Protein AF-A0A3B0N4V9-F1 (afdb_monomer_lite)

Organism: Theileria annulata (NCBI:txid5874)

pLDDT: mean 75.51, std 26.75, range [28.61, 98.69]

Radius of gyration: 66.3 Å; chains: 1; bounding box: 142×66×183 Å

Secondary structure (DSSP, 8-state):
-HHHHHHHHHHHHHHHHHHHHHHHHHHHHHHHHHHHHHHHHHHHHHHHHHHHHHHHHHHHHHHHHHHHHHHHHHHHHHHHHHHHHHHHHHHHHHHHHHHHHHHHHHHHHHHHHHHHHHHHHHHHHHHHHHHHHHHHHHHHHHHHHHHHHHHHHTTSS-------------PPP-------------------------------------------------HHHHHHHHHHHHHHHHHTT-

Sequence (242 aa):
MLYNNYKLLLKKYNELNEEKMSYVEGLKEYRSRLDNSNHLLRLQRNIILSNQQYNTSSFKQLETDLRNKELQLRNLESDLKSKEQQLQSLESELQARELDLNSKHLELENRQSDLETRESNLEVRESELRTKELELNEKELQLNNLLANNAAVDFSNSSSTPVSSDDSDLFPSNSLESQQASPNSQANELSKTVHDTNTVGKVEVSGDNSSEVAPNLVRPMDKLDVVNNDIINSLYIKVSYF

Foldseek 3Di:
DVVVVVVVVVVVVVVVVVVVVVVVVVVVVVVVVVVVVVVVVVVVVVVVVVVVVVVVVVVVVVVVVVVVVVVVVVVVVVVVVVVVVVVVVVVVVVVVVVVVVVVVVVVVVVVVVVVVVVVVVVVVVVVVVVVVVVVVVVVVVVVVVVVVVVVVVVPPDDDDDDDDDDDDDDDDDPDDPDDDDDDDDDDDDDDDDDDDDDDPDDDDDDDDDDDDDDDPCPPPQDPVNVVVVVVVVVVVVVVVPD

Structure (mmCIF, N/CA/C/O backbone):
data_AF-A0A3B0N4V9-F1
#
_entry.id   AF-A0A3B0N4V9-F1
#
loop_
_atom_site.group_PDB
_atom_site.id
_atom_site.type_symbol
_atom_site.label_atom_id
_atom_site.label_alt_id
_atom_site.label_comp_id
_atom_site.label_asym_id
_atom_site.label_entity_id
_atom_site.label_seq_id
_atom_site.pdbx_PDB_ins_code
_atom_site.Cartn_x
_atom_site.Cartn_y
_atom_site.Cartn_z
_atom_site.occupancy
_atom_site.B_iso_or_equiv
_atom_site.auth_seq_id
_atom_site.auth_comp_id
_atom_site.auth_asym_id
_atom_site.auth_atom_id
_atom_site.pdbx_PDB_model_num
ATOM 1 N N . MET A 1 1 ? 69.878 16.772 -86.759 1.00 72.69 1 MET A N 1
ATOM 2 C CA . MET A 1 1 ? 69.094 17.679 -85.884 1.00 72.69 1 MET A CA 1
ATOM 3 C C . MET A 1 1 ? 67.668 17.182 -85.637 1.00 72.69 1 MET A C 1
ATOM 5 O O . MET A 1 1 ? 67.292 17.072 -84.480 1.00 72.69 1 MET A O 1
ATOM 9 N N . LEU A 1 2 ? 66.903 16.800 -86.670 1.00 77.62 2 LEU A N 1
ATOM 10 C CA . LEU A 1 2 ? 65.491 16.393 -86.534 1.00 77.62 2 LEU A CA 1
ATOM 11 C C . LEU A 1 2 ? 65.251 15.171 -85.611 1.00 77.62 2 LEU A C 1
ATOM 13 O O . LEU A 1 2 ? 64.372 15.209 -84.757 1.00 77.62 2 LEU A O 1
ATOM 17 N N . TYR A 1 3 ? 66.085 14.129 -85.714 1.00 83.94 3 TYR A N 1
ATOM 18 C CA . TYR A 1 3 ? 65.990 12.913 -84.886 1.00 83.94 3 TYR A CA 1
ATOM 19 C C . TYR A 1 3 ? 66.196 13.170 -83.381 1.00 83.94 3 TYR A C 1
ATOM 21 O O . TYR A 1 3 ? 65.466 12.639 -82.546 1.00 83.94 3 TYR A O 1
ATOM 29 N N . ASN A 1 4 ? 67.148 14.039 -83.023 1.00 87.62 4 ASN A N 1
ATOM 30 C CA . ASN A 1 4 ? 67.417 14.383 -81.623 1.00 87.62 4 ASN A CA 1
ATOM 31 C C . ASN A 1 4 ? 66.266 15.194 -81.007 1.00 87.62 4 ASN A C 1
ATOM 33 O O . ASN A 1 4 ? 65.907 14.955 -79.855 1.00 87.62 4 ASN A O 1
ATOM 37 N N . ASN A 1 5 ? 65.645 16.088 -81.786 1.00 89.81 5 ASN A N 1
ATOM 38 C CA . ASN A 1 5 ? 64.455 16.827 -81.353 1.00 89.81 5 ASN A CA 1
ATOM 39 C C . ASN A 1 5 ? 63.253 15.896 -81.132 1.00 89.81 5 ASN A C 1
ATOM 41 O O . ASN A 1 5 ? 62.565 16.026 -80.123 1.00 89.81 5 ASN A O 1
ATOM 45 N N . TYR A 1 6 ? 63.041 14.916 -82.018 1.00 92.69 6 TYR A N 1
ATOM 46 C CA . TYR A 1 6 ? 61.986 13.911 -81.850 1.00 92.69 6 TYR A CA 1
ATOM 47 C C . TYR A 1 6 ? 62.183 13.065 -80.582 1.00 92.69 6 TYR A C 1
ATOM 49 O O . TYR A 1 6 ? 61.252 12.896 -79.796 1.00 92.69 6 TYR A O 1
ATOM 57 N N . LYS A 1 7 ? 63.411 12.596 -80.324 1.00 93.38 7 LYS A N 1
ATOM 58 C CA . LYS A 1 7 ? 63.740 11.810 -79.122 1.00 93.38 7 LYS A CA 1
ATOM 59 C C . LYS A 1 7 ? 63.506 12.594 -77.824 1.00 93.38 7 LYS A C 1
ATOM 61 O O . LYS A 1 7 ? 63.004 12.029 -76.855 1.00 93.38 7 LYS A O 1
ATOM 66 N N . LEU A 1 8 ? 63.849 13.884 -77.802 1.00 93.12 8 LEU A N 1
ATOM 67 C CA . LEU A 1 8 ? 63.619 14.752 -76.644 1.00 93.12 8 LEU A CA 1
ATOM 68 C C . LEU A 1 8 ? 62.123 14.994 -76.397 1.00 93.12 8 LEU A C 1
ATOM 70 O O . LEU A 1 8 ? 61.679 14.955 -75.251 1.00 93.12 8 LEU A O 1
ATOM 74 N N . LEU A 1 9 ? 61.349 15.211 -77.465 1.00 93.62 9 LEU A N 1
ATOM 75 C CA . LEU A 1 9 ? 59.902 15.401 -77.375 1.00 93.62 9 LEU A CA 1
ATOM 76 C C . LEU A 1 9 ? 59.201 14.139 -76.856 1.00 93.62 9 LEU A C 1
ATOM 78 O O . LEU A 1 9 ? 58.360 14.235 -75.967 1.00 93.62 9 LEU A O 1
ATOM 82 N N . LEU A 1 10 ? 59.597 12.963 -77.354 1.00 93.88 10 LEU A N 1
ATOM 83 C CA . LEU A 1 10 ? 59.065 11.680 -76.894 1.00 93.88 10 LEU A CA 1
ATOM 84 C C . LEU A 1 10 ? 59.385 11.425 -75.414 1.00 93.88 10 LEU A C 1
ATOM 86 O O . LEU A 1 10 ? 58.520 10.975 -74.670 1.00 93.88 10 LEU A O 1
ATOM 90 N N . LYS A 1 11 ? 60.601 11.769 -74.969 1.00 95.31 11 LYS A N 1
ATOM 91 C CA . LYS A 1 11 ? 60.985 11.676 -73.555 1.00 95.31 11 LYS A CA 1
ATOM 92 C C . LYS A 1 11 ? 60.101 12.564 -72.669 1.00 95.31 11 LYS A C 1
ATOM 94 O O . LYS A 1 11 ? 59.523 12.056 -71.717 1.00 95.31 11 LYS A O 1
ATOM 99 N N . LYS A 1 12 ? 59.927 13.844 -73.027 1.00 95.19 12 LYS A N 1
ATOM 100 C CA . LYS A 1 12 ? 59.048 14.771 -72.285 1.00 95.19 12 LYS A CA 1
ATOM 101 C C . LYS A 1 12 ? 57.589 14.318 -72.264 1.00 95.19 12 LYS A C 1
ATOM 103 O O . LYS A 1 12 ? 56.907 14.503 -71.264 1.00 95.19 12 LYS A O 1
ATOM 108 N N . TYR A 1 13 ? 57.104 13.746 -73.366 1.00 95.69 13 TYR A N 1
ATOM 109 C CA . TYR A 1 13 ? 55.751 13.200 -73.436 1.00 95.69 13 TYR A CA 1
ATOM 110 C C . TYR A 1 13 ? 55.560 12.034 -72.458 1.00 95.69 13 TYR A C 1
ATOM 112 O O . TYR A 1 13 ? 54.565 12.004 -71.737 1.00 95.69 13 TYR A O 1
ATOM 120 N N . ASN A 1 14 ? 56.519 11.106 -72.402 1.00 95.38 14 ASN A N 1
ATOM 121 C CA . ASN A 1 14 ? 56.462 9.971 -71.483 1.00 95.38 14 ASN A CA 1
ATOM 122 C C . ASN A 1 14 ? 56.541 10.420 -70.018 1.00 95.38 14 ASN A C 1
ATOM 124 O O . ASN A 1 14 ? 55.714 9.982 -69.227 1.00 95.38 14 ASN A O 1
ATOM 128 N N . GLU A 1 15 ? 57.453 11.339 -69.683 1.00 96.38 15 GLU A N 1
ATOM 129 C CA . GLU A 1 15 ? 57.567 11.922 -68.334 1.00 96.38 15 GLU A CA 1
ATOM 130 C C . GLU A 1 15 ? 56.248 12.580 -67.898 1.00 96.38 15 GLU A C 1
ATOM 132 O O . GLU A 1 15 ? 55.720 12.274 -66.832 1.00 96.38 15 GLU A O 1
ATOM 137 N N . LEU A 1 16 ? 55.644 13.405 -68.763 1.00 96.62 16 LEU A N 1
ATOM 138 C CA . LEU A 1 16 ? 54.352 14.037 -68.478 1.00 96.62 16 LEU A CA 1
ATOM 139 C C . LEU A 1 16 ? 53.224 13.004 -68.306 1.00 96.62 16 LEU A C 1
ATOM 141 O O . LEU A 1 16 ? 52.305 13.203 -67.509 1.00 96.62 16 LEU A O 1
ATOM 145 N N . ASN A 1 17 ? 53.264 11.903 -69.059 1.00 96.06 17 ASN A N 1
ATOM 146 C CA . ASN A 1 17 ? 52.273 10.838 -68.941 1.00 96.06 17 ASN A CA 1
ATOM 147 C C . ASN A 1 17 ? 52.447 10.038 -67.639 1.00 96.06 17 ASN A C 1
ATOM 149 O O . ASN A 1 17 ? 51.451 9.704 -67.000 1.00 96.06 17 ASN A O 1
ATOM 153 N N . GLU A 1 18 ? 53.683 9.775 -67.212 1.00 96.12 18 GLU A N 1
ATOM 154 C CA . GLU A 1 18 ? 53.992 9.158 -65.916 1.00 96.12 18 GLU A CA 1
ATOM 155 C C . GLU A 1 18 ? 53.545 10.051 -64.751 1.00 96.12 18 GLU A C 1
ATOM 157 O O . GLU A 1 18 ? 52.865 9.571 -63.841 1.00 96.12 18 GLU A O 1
ATOM 162 N N . GLU A 1 19 ? 53.816 11.360 -64.813 1.00 96.81 19 GLU A N 1
ATOM 163 C CA . GLU A 1 19 ? 53.325 12.336 -63.829 1.00 96.81 19 GLU A CA 1
ATOM 164 C C . GLU A 1 19 ? 51.792 12.356 -63.765 1.00 96.81 19 GLU A C 1
ATOM 166 O O . GLU A 1 19 ? 51.206 12.308 -62.679 1.00 96.81 19 GLU A O 1
ATOM 171 N N . LYS A 1 20 ? 51.118 12.360 -64.924 1.00 96.56 20 LYS A N 1
ATOM 172 C CA . LYS A 1 20 ? 49.652 12.309 -64.997 1.00 96.56 20 LYS A CA 1
ATOM 173 C C . LYS A 1 20 ? 49.097 11.025 -64.379 1.00 96.56 20 LYS A C 1
ATOM 175 O O . LYS A 1 20 ? 48.106 11.084 -63.651 1.00 96.56 20 LYS A O 1
ATOM 180 N N . MET A 1 21 ? 49.710 9.877 -64.663 1.00 95.69 21 MET A N 1
ATOM 181 C CA . MET A 1 21 ? 49.288 8.592 -64.100 1.00 95.69 21 MET A CA 1
ATOM 182 C C . MET A 1 21 ? 49.506 8.541 -62.586 1.00 95.69 21 MET A C 1
ATOM 184 O O . MET A 1 21 ? 48.606 8.114 -61.865 1.00 95.69 21 MET A O 1
ATOM 188 N N . SER A 1 22 ? 50.642 9.050 -62.105 1.00 96.56 22 SER A N 1
ATOM 189 C CA . SER A 1 22 ? 50.937 9.189 -60.675 1.00 96.56 22 SER A CA 1
ATOM 190 C C . SER A 1 22 ? 49.904 10.071 -59.963 1.00 96.56 22 SER A C 1
ATOM 192 O O . SER A 1 22 ? 49.351 9.681 -58.935 1.00 96.56 22 SER A O 1
ATOM 194 N N . TYR A 1 23 ? 49.538 11.216 -60.554 1.00 97.25 23 TYR A N 1
ATOM 195 C CA . TYR A 1 23 ? 48.496 12.091 -60.008 1.00 97.25 23 TYR A CA 1
ATOM 196 C C . TYR A 1 23 ? 47.121 11.407 -59.942 1.00 97.25 23 TYR A C 1
ATOM 198 O O . TYR A 1 23 ? 46.418 11.512 -58.935 1.00 97.25 23 TYR A O 1
ATOM 206 N N . VAL A 1 24 ? 46.734 10.678 -60.995 1.00 97.31 24 VAL A N 1
ATOM 207 C CA . VAL A 1 24 ? 45.473 9.917 -61.019 1.00 97.31 24 VAL A CA 1
ATOM 208 C C . VAL A 1 24 ? 45.450 8.854 -59.922 1.00 97.31 24 VAL A C 1
ATOM 210 O O . VAL A 1 24 ? 44.419 8.689 -59.267 1.00 97.31 24 VAL A O 1
ATOM 213 N N . GLU A 1 25 ? 46.561 8.157 -59.692 1.00 97.19 25 GLU A N 1
ATOM 214 C CA . GLU A 1 25 ? 46.652 7.164 -58.621 1.00 97.19 25 GLU A CA 1
ATOM 215 C C . GLU A 1 25 ? 46.566 7.822 -57.237 1.00 97.19 25 GLU A C 1
ATOM 217 O O . GLU A 1 25 ? 45.766 7.396 -56.403 1.00 97.19 25 GLU A O 1
ATOM 222 N N . GLY A 1 26 ? 47.245 8.957 -57.042 1.00 97.75 26 GLY A N 1
ATOM 223 C CA . GLY A 1 26 ? 47.123 9.768 -55.827 1.00 97.75 26 GLY A CA 1
ATOM 224 C C . GLY A 1 26 ? 45.683 10.215 -55.534 1.00 97.75 26 GLY A C 1
ATOM 225 O O . GLY A 1 26 ? 45.246 10.192 -54.381 1.00 97.75 26 GLY A O 1
ATOM 226 N N . LEU A 1 27 ? 44.895 10.556 -56.561 1.00 97.50 27 LEU A N 1
ATOM 227 C CA . LEU A 1 27 ? 43.472 10.879 -56.394 1.00 97.50 27 LEU A CA 1
ATOM 228 C C . LEU A 1 27 ? 42.626 9.665 -55.989 1.00 97.50 27 LEU A C 1
ATOM 230 O O . LEU A 1 27 ? 41.715 9.807 -55.166 1.00 97.50 27 LEU A O 1
ATOM 234 N N . LYS A 1 28 ? 42.901 8.475 -56.539 1.00 97.25 28 LYS A N 1
ATOM 235 C CA . LYS A 1 28 ? 42.212 7.239 -56.129 1.00 97.25 28 LYS A CA 1
ATOM 236 C C . LYS A 1 28 ? 42.529 6.890 -54.681 1.00 97.25 28 LYS A C 1
ATOM 238 O O . LYS A 1 28 ? 41.616 6.543 -53.928 1.00 97.25 28 LYS A O 1
ATOM 243 N N . GLU A 1 29 ? 43.789 7.020 -54.277 1.00 97.12 29 GLU A N 1
ATOM 244 C CA . GLU A 1 29 ? 44.198 6.826 -52.887 1.00 97.12 29 GLU A CA 1
ATOM 245 C C . GLU A 1 29 ? 43.509 7.823 -51.958 1.00 97.12 29 GLU A C 1
ATOM 247 O O . GLU A 1 29 ? 42.945 7.421 -50.939 1.00 97.12 29 GLU A O 1
ATOM 252 N N . TYR A 1 30 ? 43.497 9.111 -52.315 1.00 97.62 30 TYR A N 1
ATOM 253 C CA . TYR A 1 30 ? 42.812 10.140 -51.534 1.00 97.62 30 TYR A CA 1
ATOM 254 C C . TYR A 1 30 ? 41.322 9.826 -51.373 1.00 97.62 30 TYR A C 1
ATOM 256 O O . TYR A 1 30 ? 40.799 9.860 -50.257 1.00 97.62 30 TYR A O 1
ATOM 264 N N . ARG A 1 31 ? 40.647 9.443 -52.463 1.00 97.62 31 ARG A N 1
ATOM 265 C CA . ARG A 1 31 ? 39.242 9.022 -52.429 1.00 97.62 31 ARG A CA 1
ATOM 266 C C . ARG A 1 31 ? 39.035 7.817 -51.513 1.00 97.62 31 ARG A C 1
ATOM 268 O O . ARG A 1 31 ? 38.127 7.835 -50.691 1.00 97.62 31 ARG A O 1
ATOM 275 N N . SER A 1 32 ? 39.905 6.816 -51.602 1.00 97.31 32 SER A N 1
ATOM 276 C CA . SER A 1 32 ? 39.824 5.606 -50.776 1.00 97.31 32 SER A CA 1
ATOM 277 C C . SER A 1 32 ? 40.014 5.921 -49.288 1.00 97.31 32 SER A C 1
ATOM 279 O O . SER A 1 32 ? 39.282 5.409 -48.441 1.00 97.31 32 SER A O 1
ATOM 281 N N . ARG A 1 33 ? 40.955 6.818 -48.955 1.00 97.62 33 ARG A N 1
ATOM 282 C CA . ARG A 1 33 ? 41.156 7.325 -47.586 1.00 97.62 33 ARG A CA 1
ATOM 283 C C . ARG A 1 33 ? 39.930 8.088 -47.084 1.00 97.62 33 ARG A C 1
ATOM 285 O O . ARG A 1 33 ? 39.538 7.905 -45.932 1.00 97.62 33 ARG A O 1
ATOM 292 N N . LEU A 1 34 ? 39.318 8.912 -47.933 1.00 97.12 34 LEU A N 1
ATOM 293 C CA . LEU A 1 34 ? 38.109 9.661 -47.595 1.00 97.12 34 LEU A CA 1
ATOM 294 C C . LEU A 1 34 ? 36.915 8.727 -47.350 1.00 97.12 34 LEU A C 1
ATOM 296 O O . LEU A 1 34 ? 36.214 8.886 -46.352 1.00 97.12 34 LEU A O 1
ATOM 300 N N . ASP A 1 35 ? 36.716 7.729 -48.210 1.00 97.31 35 ASP A N 1
ATOM 301 C CA . ASP A 1 35 ? 35.653 6.729 -48.069 1.00 97.31 35 ASP A CA 1
ATOM 302 C C . ASP A 1 35 ? 35.832 5.901 -46.786 1.00 97.31 35 ASP A C 1
ATOM 304 O O . ASP A 1 35 ? 34.867 5.693 -46.046 1.00 97.31 35 ASP A O 1
ATOM 308 N N . ASN A 1 36 ? 37.070 5.512 -46.461 1.00 97.75 36 ASN A N 1
ATOM 309 C CA . ASN A 1 36 ? 37.395 4.833 -45.205 1.00 97.75 36 ASN A CA 1
ATOM 310 C C . ASN A 1 36 ? 37.097 5.726 -43.984 1.00 97.75 36 ASN A C 1
ATOM 312 O O . ASN A 1 36 ? 36.389 5.310 -43.068 1.00 97.75 36 ASN A O 1
ATOM 316 N N . SER A 1 37 ? 37.543 6.986 -44.001 1.00 97.94 37 SER A N 1
ATOM 317 C CA . SER A 1 37 ? 37.254 7.950 -42.929 1.00 97.94 37 SER A CA 1
ATOM 318 C C . SER A 1 37 ? 35.746 8.130 -42.713 1.00 97.94 37 SER A C 1
ATOM 320 O O . SER A 1 37 ? 35.248 8.035 -41.589 1.00 97.94 37 SER A O 1
ATOM 322 N N . ASN A 1 38 ? 34.985 8.282 -43.800 1.00 98.25 38 ASN A N 1
ATOM 323 C CA . ASN A 1 38 ? 33.527 8.376 -43.749 1.00 98.25 38 ASN A CA 1
ATOM 324 C C . ASN A 1 38 ? 32.877 7.104 -43.188 1.00 98.25 38 ASN A C 1
ATOM 326 O O . ASN A 1 38 ? 31.901 7.190 -42.440 1.00 98.25 38 ASN A O 1
ATOM 330 N N . HIS A 1 39 ? 33.398 5.925 -43.531 1.00 97.56 39 HIS A N 1
ATOM 331 C CA . HIS A 1 39 ? 32.917 4.662 -42.978 1.00 97.56 39 HIS A CA 1
ATOM 332 C C . HIS A 1 39 ? 33.147 4.584 -41.461 1.00 97.56 39 HIS A C 1
ATOM 334 O O . HIS A 1 39 ? 32.209 4.290 -40.717 1.00 97.56 39 HIS A O 1
ATOM 340 N N . LEU A 1 40 ? 34.345 4.936 -40.986 1.00 97.25 40 LEU A N 1
ATOM 341 C CA . LEU A 1 40 ? 34.665 4.966 -39.556 1.00 97.25 40 LEU A CA 1
ATOM 342 C C . LEU A 1 40 ? 33.783 5.961 -38.789 1.00 97.25 40 LEU A C 1
ATOM 344 O O . LEU A 1 40 ? 33.263 5.620 -37.725 1.00 97.25 40 LEU A O 1
ATOM 348 N N . LEU A 1 41 ? 33.533 7.148 -39.352 1.00 97.69 41 LEU A N 1
ATOM 349 C CA . LEU A 1 41 ? 32.620 8.134 -38.762 1.00 97.69 41 LEU A CA 1
ATOM 350 C C . LEU A 1 41 ? 31.188 7.597 -38.641 1.00 97.69 41 LEU A C 1
ATOM 352 O O . LEU A 1 41 ? 30.524 7.816 -37.626 1.00 97.69 41 LEU A O 1
ATOM 356 N N . ARG A 1 42 ? 30.702 6.854 -39.646 1.00 98.00 42 ARG A N 1
ATOM 357 C CA . ARG A 1 42 ? 29.381 6.204 -39.584 1.00 98.00 42 ARG A CA 1
ATOM 358 C C . ARG A 1 42 ? 29.318 5.156 -38.475 1.00 98.00 42 ARG A C 1
ATOM 360 O O . ARG A 1 42 ? 28.333 5.133 -37.740 1.00 98.00 42 ARG A O 1
ATOM 367 N N . LEU A 1 43 ? 30.353 4.328 -38.326 1.00 97.12 43 LEU A N 1
ATOM 368 C CA . LEU A 1 43 ? 30.417 3.335 -37.249 1.00 97.12 43 LEU A CA 1
ATOM 369 C C . LEU A 1 43 ? 30.414 4.001 -35.869 1.00 97.12 43 LEU A C 1
ATOM 371 O O . LEU A 1 43 ? 29.613 3.627 -35.014 1.00 97.12 43 LEU A O 1
ATOM 375 N N . GLN A 1 44 ? 31.237 5.034 -35.672 1.00 96.88 44 GLN A N 1
ATOM 376 C CA . GLN A 1 44 ? 31.266 5.800 -34.423 1.00 96.88 44 GLN A CA 1
ATOM 377 C C . GLN A 1 44 ? 29.900 6.412 -34.102 1.00 96.88 44 GLN A C 1
ATOM 379 O O . GLN A 1 44 ? 29.412 6.286 -32.978 1.00 96.88 44 GLN A O 1
ATOM 384 N N . ARG A 1 45 ? 29.242 7.017 -35.100 1.00 97.56 45 ARG A N 1
ATOM 385 C CA . ARG A 1 45 ? 27.890 7.566 -34.946 1.00 97.56 45 ARG A CA 1
ATOM 386 C C . ARG A 1 45 ? 26.897 6.495 -34.500 1.00 97.56 45 ARG A C 1
ATOM 388 O O . ARG A 1 45 ? 26.122 6.744 -33.583 1.00 97.56 45 ARG A O 1
ATOM 395 N N . ASN A 1 46 ? 26.929 5.317 -35.119 1.00 97.62 46 ASN A N 1
ATOM 396 C CA . ASN A 1 46 ? 26.021 4.224 -34.775 1.00 97.62 46 ASN A CA 1
ATOM 397 C C . ASN A 1 46 ? 26.228 3.737 -33.335 1.00 97.62 46 ASN A C 1
ATOM 399 O O . ASN A 1 46 ? 25.247 3.535 -32.623 1.00 97.62 46 ASN A O 1
ATOM 403 N N . ILE A 1 47 ? 27.481 3.615 -32.885 1.00 97.12 47 ILE A N 1
ATOM 404 C CA . ILE A 1 47 ? 27.803 3.237 -31.499 1.00 97.12 47 ILE A CA 1
ATOM 405 C C . ILE A 1 47 ? 27.224 4.262 -30.518 1.00 97.12 47 ILE A C 1
ATOM 407 O O . ILE A 1 47 ? 26.541 3.893 -29.562 1.00 97.12 47 ILE A O 1
ATOM 411 N N . ILE A 1 48 ? 27.450 5.554 -30.773 1.00 97.12 48 ILE A N 1
ATOM 412 C CA . ILE A 1 48 ? 26.956 6.633 -29.909 1.00 97.12 48 ILE A CA 1
ATOM 413 C C . ILE A 1 48 ? 25.425 6.609 -29.837 1.00 97.12 48 ILE A C 1
ATOM 415 O O . ILE A 1 48 ? 24.868 6.643 -28.740 1.00 97.12 48 ILE A O 1
ATOM 419 N N . LEU A 1 49 ? 24.748 6.505 -30.983 1.00 96.75 49 LEU A N 1
ATOM 420 C CA . LEU A 1 49 ? 23.284 6.478 -31.045 1.00 96.75 49 LEU A CA 1
ATOM 421 C C . LEU A 1 49 ? 22.700 5.256 -30.329 1.00 96.75 49 LEU A C 1
ATOM 423 O O . LEU A 1 49 ? 21.741 5.394 -29.572 1.00 96.75 49 LEU A O 1
ATOM 427 N N . SER A 1 50 ? 23.303 4.080 -30.518 1.00 95.75 50 SER A N 1
ATOM 428 C CA . SER A 1 50 ? 22.886 2.852 -29.835 1.00 95.75 50 SER A CA 1
ATOM 429 C C . SER A 1 50 ? 22.985 2.997 -28.315 1.00 95.75 50 SER A C 1
ATOM 431 O O . SER A 1 50 ? 22.033 2.695 -27.596 1.00 95.75 50 SER A O 1
ATOM 433 N N . ASN A 1 51 ? 24.106 3.524 -27.815 1.00 96.44 51 ASN A N 1
ATOM 434 C CA . ASN A 1 51 ? 24.305 3.738 -26.380 1.00 96.44 51 ASN A CA 1
ATOM 435 C C . ASN A 1 51 ? 23.320 4.767 -25.813 1.00 96.44 51 ASN A C 1
ATOM 437 O O . ASN A 1 51 ? 22.757 4.563 -24.738 1.00 96.44 51 ASN A O 1
ATOM 441 N N . GLN A 1 52 ? 23.068 5.857 -26.541 1.00 95.25 52 GLN A N 1
ATOM 442 C CA . GLN A 1 52 ? 22.074 6.856 -26.147 1.00 95.25 52 GLN A CA 1
ATOM 443 C C . GLN A 1 52 ? 20.670 6.253 -26.056 1.00 95.25 52 GLN A C 1
ATOM 445 O O . GLN A 1 52 ? 19.959 6.495 -25.078 1.00 95.25 52 GLN A O 1
ATOM 450 N N . GLN A 1 53 ? 20.274 5.441 -27.039 1.00 94.31 53 GLN A N 1
ATOM 451 C CA . GLN A 1 53 ? 18.971 4.780 -27.046 1.00 94.31 53 GLN A CA 1
ATOM 452 C C . GLN A 1 53 ? 18.830 3.788 -25.887 1.00 94.31 53 GLN A C 1
ATOM 454 O O . GLN A 1 53 ? 17.795 3.786 -25.211 1.00 94.31 53 GLN A O 1
ATOM 459 N N . TYR A 1 54 ? 19.864 2.984 -25.627 1.00 95.06 54 TYR A N 1
ATOM 460 C CA . TYR A 1 54 ? 19.891 2.069 -24.489 1.00 95.06 54 TYR A CA 1
ATOM 461 C C . TYR A 1 54 ? 19.742 2.827 -23.164 1.00 95.06 54 TYR A C 1
ATOM 463 O O . TYR A 1 54 ? 18.834 2.531 -22.388 1.00 95.06 54 TYR A O 1
ATOM 471 N N . ASN A 1 55 ? 20.552 3.867 -22.946 1.00 95.25 55 ASN A N 1
ATOM 472 C CA . ASN A 1 55 ? 20.501 4.674 -21.726 1.00 95.25 55 ASN A CA 1
ATOM 473 C C . ASN A 1 55 ? 19.140 5.360 -21.546 1.00 95.25 55 ASN A C 1
ATOM 475 O O . ASN A 1 55 ? 18.596 5.363 -20.446 1.00 95.25 55 ASN A O 1
ATOM 479 N N . THR A 1 56 ? 18.556 5.884 -22.627 1.00 96.81 56 THR A N 1
ATOM 480 C CA . THR A 1 56 ? 17.224 6.510 -22.595 1.00 96.81 56 THR A CA 1
ATOM 481 C C . THR A 1 56 ? 16.145 5.503 -22.209 1.00 96.81 56 THR A C 1
ATOM 483 O O . THR A 1 56 ? 15.259 5.815 -21.418 1.00 96.81 56 THR A O 1
ATOM 486 N N . SER A 1 57 ? 16.210 4.291 -22.762 1.00 96.19 57 SER A N 1
ATOM 487 C CA . SER A 1 57 ? 15.232 3.237 -22.478 1.00 96.19 57 SER A CA 1
ATOM 488 C C . SER A 1 57 ? 15.367 2.733 -21.040 1.00 96.19 57 SER A C 1
ATOM 490 O O . SER A 1 57 ? 14.367 2.612 -20.339 1.00 96.19 57 SER A O 1
ATOM 492 N N . SER A 1 58 ? 16.603 2.525 -20.581 1.00 97.12 58 SER A N 1
ATOM 493 C CA . SER A 1 58 ? 16.914 2.133 -19.203 1.00 97.12 58 SER A CA 1
ATOM 494 C C . SER A 1 58 ? 16.442 3.182 -18.188 1.00 97.12 58 SER A C 1
ATOM 496 O O . SER A 1 58 ? 15.775 2.848 -17.212 1.00 97.12 58 SER A O 1
ATOM 498 N N . PHE A 1 59 ? 16.690 4.469 -18.459 1.00 97.88 59 PHE A N 1
ATOM 499 C CA . PHE A 1 59 ? 16.229 5.557 -17.597 1.00 97.88 59 PHE A CA 1
ATOM 500 C C . PHE A 1 59 ? 14.699 5.619 -17.504 1.00 97.88 59 PHE A C 1
ATOM 502 O O . PHE A 1 59 ? 14.159 5.725 -16.407 1.00 97.88 59 PHE A O 1
ATOM 509 N N . LYS A 1 60 ? 13.995 5.488 -18.637 1.00 97.94 60 LYS A N 1
ATOM 510 C CA . LYS A 1 60 ? 12.524 5.440 -18.651 1.00 97.94 60 LYS A CA 1
ATOM 511 C C . LYS A 1 60 ? 11.981 4.270 -17.835 1.00 97.94 60 LYS A C 1
ATOM 513 O O . LYS A 1 60 ? 11.009 4.450 -17.110 1.00 97.94 60 LYS A O 1
ATOM 518 N N . GLN A 1 61 ? 12.611 3.099 -17.925 1.00 97.88 61 GLN A N 1
ATOM 519 C CA . GLN A 1 61 ? 12.211 1.946 -17.120 1.00 97.88 61 GLN A CA 1
ATOM 520 C C . GLN A 1 61 ? 12.373 2.234 -15.623 1.00 97.88 61 GLN A C 1
ATOM 522 O O . GLN A 1 61 ? 11.449 2.004 -14.843 1.00 97.88 61 GLN A O 1
ATOM 527 N N . LEU A 1 62 ? 13.511 2.809 -15.226 1.00 98.31 62 LEU A N 1
ATOM 528 C CA . LEU A 1 62 ? 13.761 3.165 -13.831 1.00 98.31 62 LEU A CA 1
ATOM 529 C C . LEU A 1 62 ? 12.752 4.199 -13.307 1.00 98.31 62 LEU A C 1
ATOM 531 O O . LEU A 1 62 ? 12.275 4.075 -12.180 1.00 98.31 62 LEU A O 1
ATOM 535 N N . GLU A 1 63 ? 12.390 5.187 -14.126 1.00 98.38 63 GLU A N 1
ATOM 536 C CA . GLU A 1 63 ? 11.355 6.172 -13.799 1.00 98.38 63 GLU A CA 1
ATOM 537 C C . GLU A 1 63 ? 9.988 5.503 -13.586 1.00 98.38 63 GLU A C 1
ATOM 539 O O . GLU A 1 63 ? 9.302 5.789 -12.601 1.00 98.38 63 GLU A O 1
ATOM 544 N N . THR A 1 64 ? 9.604 4.566 -14.461 1.00 98.19 64 THR A N 1
ATOM 545 C CA . THR A 1 64 ? 8.350 3.817 -14.297 1.00 98.19 64 THR A CA 1
ATOM 546 C C . THR A 1 64 ? 8.352 2.944 -13.046 1.00 98.19 64 THR A C 1
ATOM 548 O O . THR A 1 64 ? 7.358 2.920 -12.319 1.00 98.19 64 THR A O 1
ATOM 551 N N . ASP A 1 65 ? 9.469 2.283 -12.743 1.00 98.50 65 ASP A N 1
ATOM 552 C CA . ASP A 1 65 ? 9.599 1.438 -11.555 1.00 98.50 65 ASP A CA 1
ATOM 553 C C . ASP A 1 65 ? 9.518 2.271 -10.272 1.00 98.50 65 ASP A C 1
ATOM 555 O O . ASP A 1 65 ? 8.845 1.879 -9.314 1.00 98.50 65 ASP A O 1
ATOM 559 N N . LEU A 1 66 ? 10.156 3.446 -10.255 1.00 98.50 66 LEU A N 1
ATOM 560 C CA . LEU A 1 66 ? 10.093 4.371 -9.126 1.00 98.50 66 LEU A CA 1
ATOM 561 C C . LEU A 1 66 ? 8.664 4.875 -8.902 1.00 98.50 66 LEU A C 1
ATOM 563 O O . LEU A 1 66 ? 8.176 4.846 -7.773 1.00 98.50 66 LEU A O 1
ATOM 567 N N . ARG A 1 67 ? 7.968 5.258 -9.977 1.00 98.31 67 ARG A N 1
ATOM 568 C CA . ARG A 1 67 ? 6.571 5.700 -9.909 1.00 98.31 67 ARG A CA 1
ATOM 569 C C . ARG A 1 67 ? 5.646 4.600 -9.388 1.00 98.31 67 ARG A C 1
ATOM 571 O O . ARG A 1 67 ? 4.760 4.873 -8.582 1.00 98.31 67 ARG A O 1
ATOM 578 N N . ASN A 1 68 ? 5.867 3.355 -9.804 1.00 98.25 68 ASN A N 1
ATOM 579 C CA . ASN A 1 68 ? 5.107 2.210 -9.304 1.00 98.25 68 ASN A CA 1
ATOM 580 C C . ASN A 1 68 ? 5.351 1.977 -7.807 1.00 98.25 68 ASN A C 1
ATOM 582 O O . ASN A 1 68 ? 4.393 1.769 -7.061 1.00 98.25 68 ASN A O 1
ATOM 586 N N . LYS A 1 69 ? 6.606 2.062 -7.348 1.00 98.38 69 LYS A N 1
ATOM 587 C CA . LYS A 1 69 ? 6.938 1.963 -5.917 1.00 98.38 69 LYS A CA 1
ATOM 588 C C . LYS A 1 69 ? 6.308 3.087 -5.100 1.00 98.38 69 LYS A C 1
ATOM 590 O O . LYS A 1 69 ? 5.794 2.830 -4.017 1.00 98.38 69 LYS A O 1
ATOM 595 N N . GLU A 1 70 ? 6.302 4.312 -5.617 1.00 98.56 70 GLU A N 1
ATOM 596 C CA . GLU A 1 70 ? 5.656 5.444 -4.950 1.00 98.56 70 GLU A CA 1
ATOM 597 C C . GLU A 1 70 ? 4.146 5.215 -4.780 1.00 98.56 70 GLU A C 1
ATOM 599 O O . GLU A 1 70 ? 3.604 5.434 -3.697 1.00 98.56 70 GLU A O 1
ATOM 604 N N . LEU A 1 71 ? 3.466 4.708 -5.814 1.00 98.38 71 LEU A N 1
ATOM 605 C CA . LEU A 1 71 ? 2.046 4.354 -5.727 1.00 98.38 71 LEU A CA 1
ATOM 606 C C . LEU A 1 71 ? 1.787 3.241 -4.702 1.00 98.38 71 LEU A C 1
ATOM 608 O O . LEU A 1 71 ? 0.838 3.337 -3.926 1.00 98.38 71 LEU A O 1
ATOM 612 N N . GLN A 1 72 ? 2.638 2.212 -4.662 1.00 98.44 72 GLN A N 1
ATOM 613 C CA . GLN A 1 72 ? 2.537 1.143 -3.662 1.00 98.44 72 GLN A CA 1
ATOM 614 C C . GLN A 1 72 ? 2.692 1.677 -2.233 1.00 98.44 72 GLN A C 1
ATOM 616 O O . GLN A 1 72 ? 1.917 1.294 -1.359 1.00 98.44 72 GLN A O 1
ATOM 621 N N . LEU A 1 73 ? 3.643 2.586 -2.001 1.00 98.56 73 LEU A N 1
ATOM 622 C CA . LEU A 1 73 ? 3.843 3.209 -0.690 1.00 98.56 73 LEU A CA 1
ATOM 623 C C . LEU A 1 73 ? 2.635 4.047 -0.263 1.00 98.56 73 LEU A C 1
ATOM 625 O O . LEU A 1 73 ? 2.192 3.916 0.874 1.00 98.56 73 LEU A O 1
ATOM 629 N N . ARG A 1 74 ? 2.056 4.841 -1.172 1.00 98.38 74 ARG A N 1
ATOM 630 C CA . ARG A 1 74 ? 0.840 5.622 -0.879 1.00 98.38 74 ARG A CA 1
ATOM 631 C C . ARG A 1 74 ? -0.350 4.734 -0.519 1.00 98.38 74 ARG A C 1
ATOM 633 O O . ARG A 1 74 ? -1.107 5.065 0.389 1.00 98.38 74 ARG A O 1
ATOM 640 N N . ASN A 1 75 ? -0.509 3.602 -1.205 1.00 98.25 75 ASN A N 1
ATOM 641 C CA . ASN A 1 75 ? -1.562 2.642 -0.874 1.00 98.25 75 ASN A CA 1
ATOM 642 C C . ASN A 1 75 ? -1.338 2.039 0.519 1.00 98.25 75 ASN A C 1
ATOM 644 O O . ASN A 1 75 ? -2.266 2.001 1.322 1.00 98.25 75 ASN A O 1
ATOM 648 N N . LEU A 1 76 ? -0.101 1.643 0.836 1.00 98.50 76 LEU A N 1
ATOM 649 C CA . LEU A 1 76 ? 0.238 1.097 2.150 1.00 98.50 76 LEU A CA 1
ATOM 650 C C . LEU A 1 76 ? 0.008 2.113 3.280 1.00 98.50 76 LEU A C 1
ATOM 652 O O . LEU A 1 76 ? -0.486 1.748 4.344 1.00 98.50 76 LEU A O 1
ATOM 656 N N . GLU A 1 77 ? 0.334 3.385 3.048 1.00 98.50 77 GLU A N 1
ATOM 657 C CA . GLU A 1 77 ? 0.068 4.477 3.989 1.00 98.50 77 GLU A CA 1
ATOM 658 C C . GLU A 1 77 ? -1.439 4.658 4.236 1.00 98.50 77 GLU A C 1
ATOM 660 O O . GLU A 1 77 ? -1.873 4.775 5.383 1.00 98.50 77 GLU A O 1
ATOM 665 N N . SER A 1 78 ? -2.250 4.611 3.175 1.00 97.94 78 SER A N 1
ATOM 666 C CA . SER A 1 78 ? -3.712 4.668 3.281 1.00 97.94 78 SER A CA 1
ATOM 667 C C . SER A 1 78 ? -4.279 3.490 4.081 1.00 97.94 78 SER A C 1
ATOM 669 O O . SER A 1 78 ? -5.119 3.688 4.963 1.00 97.94 78 SER A O 1
ATOM 671 N N . ASP A 1 79 ? -3.805 2.273 3.812 1.00 98.56 79 ASP A N 1
ATOM 672 C CA . ASP A 1 79 ? -4.236 1.069 4.528 1.00 98.56 79 ASP A CA 1
ATOM 673 C C . ASP A 1 79 ? -3.867 1.137 6.014 1.00 98.56 79 ASP A C 1
ATOM 675 O O . ASP A 1 79 ? -4.675 0.786 6.878 1.00 98.56 79 ASP A O 1
ATOM 679 N N . LEU A 1 80 ? -2.663 1.624 6.330 1.00 98.56 80 LEU A N 1
ATOM 680 C CA . LEU A 1 80 ? -2.207 1.795 7.708 1.00 98.56 80 LEU A CA 1
ATOM 681 C C . LEU A 1 80 ? -3.077 2.810 8.452 1.00 98.56 80 LEU A C 1
ATOM 683 O O . LEU A 1 80 ? -3.537 2.517 9.555 1.00 98.56 80 LEU A O 1
ATOM 687 N N . LYS A 1 81 ? -3.388 3.946 7.821 1.00 98.50 81 LYS A N 1
ATOM 688 C CA . LYS A 1 81 ? -4.288 4.956 8.388 1.00 98.50 81 LYS A CA 1
ATOM 689 C C . LYS A 1 81 ? -5.690 4.400 8.650 1.00 98.50 81 LYS A C 1
ATOM 691 O O . LYS A 1 81 ? -6.281 4.685 9.689 1.00 98.50 81 LYS A O 1
ATOM 696 N N . SER A 1 82 ? -6.218 3.575 7.743 1.00 98.38 82 SER A N 1
ATOM 697 C CA . SER A 1 82 ? -7.511 2.916 7.956 1.00 98.38 82 SER A CA 1
ATOM 698 C C . SER A 1 82 ? -7.472 1.947 9.139 1.00 98.38 82 SER A C 1
ATOM 700 O O . SER A 1 82 ? -8.430 1.891 9.910 1.00 98.38 82 SER A O 1
ATOM 702 N N . LYS A 1 83 ? -6.387 1.180 9.296 1.00 98.44 83 LYS A N 1
ATOM 703 C CA . LYS A 1 83 ? -6.220 0.267 10.438 1.00 98.44 83 LYS A CA 1
ATOM 704 C C . LYS A 1 83 ? -6.085 1.018 11.757 1.00 98.44 83 LYS A C 1
ATOM 706 O O . LYS A 1 83 ? -6.655 0.587 12.752 1.00 98.44 83 LYS A O 1
ATOM 711 N N . GLU A 1 84 ? -5.381 2.144 11.762 1.00 98.69 84 GLU A N 1
ATOM 712 C CA . GLU A 1 84 ? -5.258 3.003 12.941 1.00 98.69 84 GLU A CA 1
ATOM 713 C C . GLU A 1 84 ? -6.628 3.523 13.399 1.00 98.69 84 GLU A C 1
ATOM 715 O O . GLU A 1 84 ? -6.967 3.414 14.575 1.00 98.69 84 GLU A O 1
ATOM 720 N N . GLN A 1 85 ? -7.468 3.986 12.468 1.00 98.31 85 GLN A N 1
ATOM 721 C CA . GLN A 1 85 ? -8.837 4.413 12.781 1.00 98.31 85 GLN A CA 1
ATOM 722 C C . GLN A 1 85 ? -9.700 3.271 13.337 1.00 98.31 85 GLN A C 1
ATOM 724 O O . GLN A 1 85 ? -10.466 3.473 14.279 1.00 98.31 85 GLN A O 1
ATOM 729 N N . GLN A 1 86 ? -9.571 2.062 12.783 1.00 98.56 86 GLN A N 1
ATOM 730 C CA . GLN A 1 86 ? -10.275 0.883 13.298 1.00 98.56 86 GLN A CA 1
ATOM 731 C C . GLN A 1 86 ? -9.827 0.528 14.720 1.00 98.56 86 GLN A C 1
ATOM 733 O O . GLN A 1 86 ? -10.670 0.231 15.563 1.00 98.56 86 GLN A O 1
ATOM 738 N N . LEU A 1 87 ? -8.522 0.595 15.001 1.00 98.62 87 LEU A N 1
ATOM 739 C CA . LEU A 1 87 ? -7.984 0.349 16.340 1.00 98.62 87 LEU A CA 1
ATOM 740 C C . LEU A 1 87 ? -8.486 1.381 17.352 1.00 98.62 87 LEU A C 1
ATOM 742 O O . LEU A 1 87 ? -8.929 0.989 18.425 1.00 98.62 87 LEU A O 1
ATOM 746 N N . GLN A 1 88 ? -8.505 2.666 16.991 1.00 98.50 88 GLN A N 1
ATOM 747 C CA . GLN A 1 88 ? -9.059 3.723 17.847 1.00 98.50 88 GLN A CA 1
ATOM 748 C C . GLN A 1 88 ? -10.547 3.494 18.153 1.00 98.50 88 GLN A C 1
ATOM 750 O O . GLN A 1 88 ? -10.989 3.671 19.288 1.00 98.50 88 GLN A O 1
ATOM 755 N N . SER A 1 89 ? -11.327 3.057 17.159 1.00 98.38 89 SER A N 1
ATOM 756 C CA . SER A 1 89 ? -12.737 2.714 17.369 1.00 98.38 89 SER A CA 1
ATOM 757 C C . SER A 1 89 ? -12.902 1.525 18.317 1.00 98.38 89 SER A C 1
ATOM 759 O O . SER A 1 89 ? -13.779 1.553 19.179 1.00 98.38 89 SER A O 1
ATOM 761 N N . LEU A 1 90 ? -12.072 0.489 18.166 1.00 98.62 90 LEU A N 1
ATOM 762 C CA . LEU A 1 90 ? -12.113 -0.696 19.022 1.00 98.62 90 LEU A CA 1
ATOM 763 C C . LEU A 1 90 ? -11.701 -0.365 20.463 1.00 98.62 90 LEU A C 1
ATOM 765 O O . LEU A 1 90 ? -12.312 -0.864 21.404 1.00 98.62 90 LEU A O 1
ATOM 769 N N . GLU A 1 91 ? -10.699 0.496 20.637 1.00 98.62 91 GLU A N 1
ATOM 770 C CA . GLU A 1 91 ? -10.271 0.985 21.949 1.00 98.62 91 GLU A CA 1
ATOM 771 C C . GLU A 1 91 ? -11.405 1.737 22.656 1.00 98.62 91 GLU A C 1
ATOM 773 O O . GLU A 1 91 ? -11.703 1.451 23.816 1.00 98.62 91 GLU A O 1
ATOM 778 N N . SER A 1 92 ? -12.103 2.627 21.945 1.00 98.31 92 SER A N 1
ATOM 779 C CA . SER A 1 92 ? -13.261 3.339 22.495 1.00 98.31 92 SER A CA 1
ATOM 780 C C . SER A 1 92 ? -14.407 2.394 22.875 1.00 98.31 92 SER A C 1
ATOM 782 O O . SER A 1 92 ? -15.019 2.566 23.931 1.00 98.31 92 SER A O 1
ATOM 784 N N . GLU A 1 93 ? -14.687 1.376 22.055 1.00 98.69 93 GLU A N 1
ATOM 785 C CA . GLU A 1 93 ? -15.702 0.367 22.375 1.00 98.69 93 GLU A CA 1
ATOM 786 C C . GLU A 1 93 ? -15.323 -0.439 23.625 1.00 98.69 93 GLU A C 1
ATOM 788 O O . GLU A 1 93 ? -16.170 -0.698 24.484 1.00 98.69 93 GLU A O 1
ATOM 793 N N . LEU A 1 94 ? -14.049 -0.815 23.752 1.00 98.62 94 LEU A N 1
ATOM 794 C CA . LEU A 1 94 ? -13.553 -1.571 24.896 1.00 98.62 94 LEU A CA 1
ATOM 795 C C . LEU A 1 94 ? -13.651 -0.753 26.188 1.00 98.62 94 LEU A C 1
ATOM 797 O O . LEU A 1 94 ? -14.150 -1.273 27.185 1.00 98.62 94 LEU A O 1
ATOM 801 N N . GLN A 1 95 ? -13.287 0.532 26.149 1.00 98.62 95 GLN A N 1
ATOM 802 C CA . GLN A 1 95 ? -13.467 1.452 27.279 1.00 98.62 95 GLN A CA 1
ATOM 803 C C . GLN A 1 95 ? -14.943 1.578 27.686 1.00 98.62 95 GLN A C 1
ATOM 805 O O . GLN A 1 95 ? -15.268 1.547 28.872 1.00 98.62 95 GLN A O 1
ATOM 810 N N . ALA A 1 96 ? -15.862 1.672 26.720 1.00 98.50 96 ALA A N 1
ATOM 811 C CA . ALA A 1 96 ? -17.293 1.731 27.014 1.00 98.50 96 ALA A CA 1
ATOM 812 C C . ALA A 1 96 ? -17.803 0.441 27.681 1.00 98.50 96 ALA A C 1
ATOM 814 O O . ALA A 1 96 ? -18.576 0.504 28.640 1.00 98.50 96 ALA A O 1
ATOM 815 N N . ARG A 1 97 ? -17.346 -0.730 27.216 1.00 98.50 97 ARG A N 1
ATOM 816 C CA . ARG A 1 97 ? -17.678 -2.021 27.843 1.00 98.50 97 ARG A CA 1
ATOM 817 C C . ARG A 1 97 ? -17.104 -2.147 29.249 1.00 98.50 97 ARG A C 1
ATOM 819 O O . ARG A 1 97 ? -17.775 -2.695 30.116 1.00 98.50 97 ARG A O 1
ATOM 826 N N . GLU A 1 98 ? -15.895 -1.650 29.483 1.00 98.69 98 GLU A N 1
ATOM 827 C CA . GLU A 1 98 ? -15.284 -1.641 30.813 1.00 98.69 98 GLU A CA 1
ATOM 828 C C . GLU A 1 98 ? -16.114 -0.808 31.801 1.00 98.69 98 GLU A C 1
ATOM 830 O O . GLU A 1 98 ? -16.413 -1.270 32.903 1.00 98.69 98 GLU A O 1
ATOM 835 N N . LEU A 1 99 ? -16.573 0.377 31.387 1.00 98.44 99 LEU A N 1
ATOM 836 C CA . LEU A 1 99 ? -17.460 1.212 32.203 1.00 98.44 99 LEU A CA 1
ATOM 837 C C . LEU A 1 99 ? -18.806 0.530 32.498 1.00 98.44 99 LEU A C 1
ATOM 839 O O . LEU A 1 99 ? -19.265 0.565 33.641 1.00 98.44 99 LEU A O 1
ATOM 843 N N . ASP A 1 100 ? -19.423 -0.117 31.504 1.00 98.69 100 ASP A N 1
ATOM 844 C CA . ASP A 1 100 ? -20.673 -0.874 31.687 1.00 98.69 100 ASP A CA 1
ATOM 845 C C . ASP A 1 100 ? -20.496 -2.047 32.666 1.00 98.69 100 ASP A C 1
ATOM 847 O O . ASP A 1 100 ? -21.315 -2.242 33.567 1.00 98.69 100 ASP A O 1
ATOM 851 N N . LEU A 1 101 ? -19.397 -2.798 32.542 1.00 98.62 101 LEU A N 1
ATOM 852 C CA . LEU A 1 101 ? -19.077 -3.892 33.461 1.00 98.62 101 LEU A CA 1
ATOM 853 C C . LEU A 1 101 ? -18.862 -3.392 34.891 1.00 98.62 101 LEU A C 1
ATOM 855 O O . LEU A 1 101 ? -19.406 -3.986 35.821 1.00 98.62 101 LEU A O 1
ATOM 859 N N . ASN A 1 102 ? -18.140 -2.284 35.069 1.00 98.56 102 ASN A N 1
ATOM 860 C CA . ASN A 1 102 ? -17.950 -1.672 36.383 1.00 98.56 102 ASN A CA 1
ATOM 861 C C . ASN A 1 102 ? -19.283 -1.216 36.996 1.00 98.56 102 ASN A C 1
ATOM 863 O O . ASN A 1 102 ? -19.525 -1.442 38.182 1.00 98.56 102 ASN A O 1
ATOM 867 N N . SER A 1 103 ? -20.186 -0.642 36.192 1.00 98.44 103 SER A N 1
ATOM 868 C CA . SER A 1 103 ? -21.526 -0.261 36.655 1.00 98.44 103 SER A CA 1
ATOM 869 C C . SER A 1 103 ? -22.340 -1.473 37.113 1.00 98.44 103 SER A C 1
ATOM 871 O O . SER A 1 103 ? -22.960 -1.435 38.175 1.00 98.44 103 SER A O 1
ATOM 873 N N . LYS A 1 104 ? -22.326 -2.562 36.336 1.00 98.50 104 LYS A N 1
ATOM 874 C CA . LYS A 1 104 ? -23.017 -3.811 36.694 1.00 98.50 104 LYS A CA 1
ATOM 875 C C . LYS A 1 104 ? -22.430 -4.455 37.942 1.00 98.50 104 LYS A C 1
ATOM 877 O O . LYS A 1 104 ? -23.174 -5.015 38.741 1.00 98.50 104 LYS A O 1
ATOM 882 N N . HIS A 1 105 ? -21.113 -4.379 38.117 1.00 98.50 105 HIS A N 1
ATOM 883 C CA . HIS A 1 105 ? -20.458 -4.884 39.315 1.00 98.50 105 HIS A CA 1
ATOM 884 C C . HIS A 1 105 ? -20.953 -4.152 40.568 1.00 98.50 105 HIS A C 1
ATOM 886 O O . HIS A 1 105 ? -21.387 -4.806 41.514 1.00 98.50 105 HIS A O 1
ATOM 892 N N . LEU A 1 106 ? -21.006 -2.817 40.528 1.00 98.44 106 LEU A N 1
ATOM 893 C CA . LEU A 1 106 ? -21.526 -2.009 41.633 1.00 98.44 106 LEU A CA 1
ATOM 894 C C . LEU A 1 106 ? -23.015 -2.284 41.911 1.00 98.44 106 LEU A C 1
ATOM 896 O O . LEU A 1 106 ? -23.442 -2.340 43.063 1.00 98.44 106 LEU A O 1
ATOM 900 N N . GLU A 1 107 ? -23.825 -2.479 40.866 1.00 98.56 107 GLU A N 1
ATOM 901 C CA . GLU A 1 107 ? -25.231 -2.868 41.026 1.00 98.56 107 GLU A CA 1
ATOM 902 C C . GLU A 1 107 ? -25.368 -4.221 41.742 1.00 98.56 107 GLU A C 1
ATOM 904 O O . GLU A 1 107 ? -26.211 -4.370 42.629 1.00 98.56 107 GLU A O 1
ATOM 909 N N . LEU A 1 108 ? -24.528 -5.199 41.392 1.00 98.62 108 LEU A N 1
ATOM 910 C CA . LEU A 1 108 ? -24.511 -6.503 42.053 1.00 98.62 108 LEU A CA 1
ATOM 911 C C . LEU A 1 108 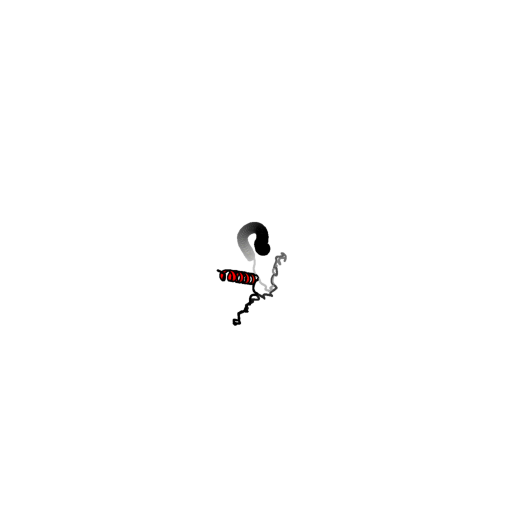? -24.078 -6.403 43.520 1.00 98.62 108 LEU A C 1
ATOM 913 O O . LEU A 1 108 ? -24.716 -7.036 44.359 1.00 98.62 108 LEU A O 1
ATOM 917 N N . GLU A 1 109 ? -23.065 -5.595 43.843 1.00 98.56 109 GLU A N 1
ATOM 918 C CA . GLU A 1 109 ? -22.662 -5.345 45.236 1.00 98.56 109 GLU A CA 1
ATOM 919 C C . GLU A 1 109 ? -23.803 -4.733 46.060 1.00 98.56 109 GLU A C 1
ATOM 921 O O . GLU A 1 109 ? -24.096 -5.200 47.162 1.00 98.56 109 GLU A O 1
ATOM 926 N N . ASN A 1 110 ? -24.521 -3.752 45.506 1.00 98.31 110 ASN A N 1
ATOM 927 C CA . ASN A 1 110 ? -25.679 -3.158 46.178 1.00 98.31 110 ASN A CA 1
ATOM 928 C C . ASN A 1 110 ? -26.793 -4.189 46.412 1.00 98.31 110 ASN A C 1
ATOM 930 O O . ASN A 1 110 ? -27.348 -4.273 47.507 1.00 98.31 110 ASN A O 1
ATOM 934 N N . ARG A 1 111 ? -27.098 -5.017 45.403 1.00 98.31 111 ARG A N 1
ATOM 935 C CA . ARG A 1 111 ? -28.098 -6.088 45.541 1.00 98.31 111 ARG A CA 1
ATOM 936 C C . ARG A 1 111 ? -27.695 -7.124 46.586 1.00 98.31 111 ARG A C 1
ATOM 938 O O . ARG A 1 111 ? -28.572 -7.639 47.274 1.00 98.31 111 ARG A O 1
ATOM 945 N N . GLN A 1 112 ? -26.404 -7.426 46.700 1.00 98.56 112 GLN A N 1
ATOM 946 C CA . GLN A 1 112 ? -25.883 -8.324 47.725 1.00 98.56 112 GLN A CA 1
ATOM 947 C C . GLN A 1 112 ? -26.102 -7.735 49.127 1.00 98.56 112 GLN A C 1
ATOM 949 O O . GLN A 1 112 ? -26.673 -8.408 49.983 1.00 98.56 112 GLN A O 1
ATOM 954 N N . SER A 1 113 ? -25.767 -6.459 49.337 1.00 97.94 113 SER A N 1
ATOM 955 C CA . SER A 1 113 ? -25.995 -5.776 50.620 1.00 97.94 113 SER A CA 1
ATOM 956 C C . SER A 1 113 ? -27.485 -5.696 51.002 1.00 97.94 113 SER A C 1
ATOM 958 O O . SER A 1 113 ? -27.865 -5.921 52.156 1.00 97.94 113 SER A O 1
ATOM 960 N N . ASP A 1 114 ? -28.359 -5.450 50.022 1.00 98.50 114 ASP A N 1
ATOM 961 C CA . ASP A 1 114 ? -29.813 -5.473 50.214 1.00 98.50 114 ASP A CA 1
ATOM 962 C C . ASP A 1 114 ? -30.331 -6.860 50.630 1.00 98.50 114 ASP A C 1
ATOM 964 O O . ASP A 1 114 ? -31.285 -6.963 51.410 1.00 98.50 114 ASP A O 1
ATOM 968 N N . LEU A 1 115 ? -29.754 -7.934 50.081 1.00 98.44 115 LEU A N 1
ATOM 969 C CA . LEU A 1 115 ? -30.111 -9.307 50.441 1.00 98.44 115 LEU A CA 1
ATOM 970 C C . LEU A 1 115 ? -29.660 -9.643 51.862 1.00 98.44 115 LEU A C 1
ATOM 972 O O . LEU A 1 115 ? -30.482 -10.133 52.631 1.00 98.44 115 LEU A O 1
ATOM 976 N N . GLU A 1 116 ? -28.430 -9.294 52.235 1.00 98.31 116 GLU A N 1
ATOM 977 C CA . GLU A 1 116 ? -27.910 -9.466 53.602 1.00 98.31 116 GLU A CA 1
ATOM 978 C C . GLU A 1 116 ? -28.781 -8.724 54.629 1.00 98.31 116 GLU A C 1
ATOM 980 O O . GLU A 1 116 ? -29.132 -9.254 55.685 1.00 98.31 116 GLU A O 1
ATOM 985 N N . THR A 1 117 ? -29.231 -7.512 54.288 1.00 98.25 117 THR A N 1
ATOM 986 C CA . THR A 1 117 ? -30.152 -6.742 55.136 1.00 98.25 117 THR A CA 1
ATOM 987 C C . THR A 1 117 ? -31.512 -7.433 55.277 1.00 98.25 117 THR A C 1
ATOM 989 O O . THR A 1 117 ? -32.107 -7.445 56.359 1.00 98.25 117 THR A O 1
ATOM 992 N N . ARG A 1 118 ? -32.051 -8.007 54.193 1.00 97.94 118 ARG A N 1
ATOM 993 C CA . ARG A 1 118 ? -33.309 -8.772 54.246 1.00 97.94 118 ARG A CA 1
ATOM 994 C C . ARG A 1 118 ? -33.164 -10.050 55.065 1.00 97.94 118 ARG A C 1
ATOM 996 O O . ARG A 1 118 ? -34.080 -10.356 55.823 1.00 97.94 118 ARG A O 1
ATOM 1003 N N . G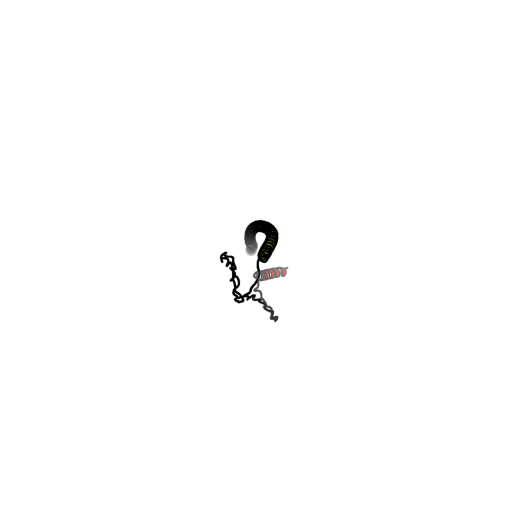LU A 1 119 ? -32.048 -10.753 54.930 1.00 98.38 119 GLU A N 1
ATOM 1004 C CA . GLU A 1 119 ? -31.736 -11.961 55.697 1.00 98.38 119 GLU A CA 1
ATOM 1005 C C . GLU A 1 119 ? -31.707 -11.660 57.199 1.00 98.38 119 GLU A C 1
ATOM 1007 O O . GLU A 1 119 ? -32.469 -12.262 57.952 1.00 98.38 119 GLU A O 1
ATOM 1012 N N . SER A 1 120 ? -30.974 -10.625 57.620 1.00 97.69 120 SER A N 1
ATOM 1013 C CA . SER A 1 120 ? -30.945 -10.203 59.027 1.00 97.69 120 SER A CA 1
ATOM 1014 C C . SER A 1 120 ? -32.335 -9.820 59.561 1.00 97.69 120 SER A C 1
ATOM 1016 O O . SER A 1 120 ? -32.720 -10.207 60.666 1.00 97.69 120 SER A O 1
ATOM 1018 N N . ASN A 1 121 ? -33.144 -9.110 58.766 1.00 98.19 121 ASN A N 1
ATOM 1019 C CA . ASN A 1 121 ? -34.520 -8.784 59.153 1.00 98.19 121 ASN A CA 1
ATOM 1020 C C . ASN A 1 121 ? -35.405 -10.035 59.306 1.00 98.19 121 ASN A C 1
ATOM 1022 O O . ASN A 1 121 ?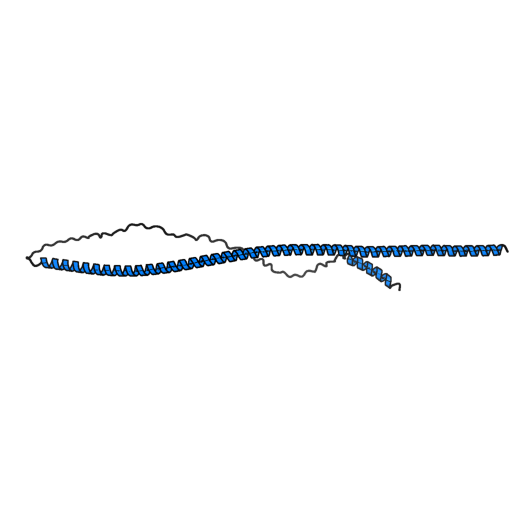 -36.278 -10.059 60.178 1.00 98.19 121 ASN A O 1
ATOM 1026 N N . LEU A 1 122 ? -35.211 -11.057 58.467 1.00 98.19 122 LEU A N 1
ATOM 1027 C CA . LEU A 1 122 ? -35.935 -12.325 58.575 1.00 98.19 122 LEU A CA 1
ATOM 1028 C C . LEU A 1 122 ? -35.534 -13.093 59.836 1.00 98.19 122 LEU A C 1
ATOM 1030 O O . LEU 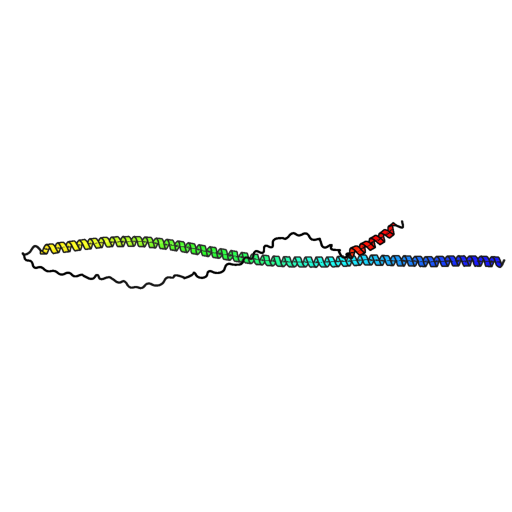A 1 122 ? -36.428 -13.567 60.534 1.00 98.19 122 LEU A O 1
ATOM 1034 N N . GLU A 1 123 ? -34.246 -13.140 60.181 1.00 98.00 123 GLU A N 1
ATOM 1035 C CA . GLU A 1 123 ? -33.774 -13.754 61.433 1.00 98.00 123 GLU A CA 1
ATOM 1036 C C . GLU A 1 123 ? -34.412 -13.095 62.666 1.00 98.00 123 GLU A C 1
ATOM 1038 O O . GLU A 1 123 ? -34.902 -13.780 63.570 1.00 98.00 123 GLU A O 1
ATOM 1043 N N . VAL A 1 124 ? -34.489 -11.757 62.685 1.00 98.00 124 VAL A N 1
ATOM 1044 C CA . VAL A 1 124 ? -35.171 -11.019 63.761 1.00 98.00 124 VAL A CA 1
ATOM 1045 C C . VAL A 1 124 ? -36.646 -11.417 63.834 1.00 98.00 124 VAL A C 1
ATOM 1047 O O . VAL A 1 124 ? -37.141 -11.739 64.916 1.00 98.00 124 VAL A O 1
ATOM 1050 N N . ARG A 1 125 ? -37.352 -11.467 62.698 1.00 97.38 125 ARG A N 1
ATOM 1051 C CA . ARG A 1 125 ? -38.766 -11.877 62.659 1.00 97.38 125 ARG A CA 1
ATOM 1052 C C . ARG A 1 125 ? -38.981 -13.315 63.108 1.00 97.38 125 ARG A C 1
ATOM 1054 O O . ARG A 1 125 ? -39.961 -13.581 63.802 1.00 97.38 125 ARG A O 1
ATOM 1061 N N . GLU A 1 126 ? -38.082 -14.224 62.755 1.00 98.00 126 GLU A N 1
ATOM 1062 C CA . GLU A 1 126 ? -38.131 -15.604 63.227 1.00 98.00 126 GLU A CA 1
ATOM 1063 C C . GLU A 1 126 ? -37.988 -15.666 64.756 1.00 98.00 126 GLU A C 1
ATOM 1065 O O . GLU A 1 126 ? -38.760 -16.358 65.423 1.00 98.00 126 GLU A O 1
ATOM 1070 N N . SER A 1 127 ? -37.073 -14.882 65.337 1.00 96.69 127 SER A N 1
ATOM 1071 C CA . SER A 1 127 ? -36.902 -14.807 66.795 1.00 96.69 127 SER A CA 1
ATOM 1072 C C . SER A 1 127 ? -38.134 -14.232 67.518 1.00 96.69 127 SER A C 1
ATOM 1074 O O . SER A 1 127 ? -38.557 -14.761 68.552 1.00 96.69 127 SER A O 1
ATOM 1076 N N . GLU A 1 128 ? -38.768 -13.200 66.947 1.00 97.62 128 GLU A N 1
ATOM 1077 C CA . GLU A 1 128 ? -40.019 -12.626 67.460 1.00 97.62 128 GLU A CA 1
ATOM 1078 C C . GLU A 1 128 ? -41.159 -13.654 67.432 1.00 97.62 128 GLU A C 1
ATOM 1080 O O . GLU A 1 128 ? -41.929 -13.755 68.391 1.00 97.62 128 GLU A O 1
ATOM 1085 N N . LEU A 1 129 ? -41.272 -14.428 66.347 1.00 97.44 129 LEU A N 1
ATOM 1086 C CA . LEU A 1 129 ? -42.288 -15.473 66.210 1.00 97.44 129 LEU A CA 1
ATOM 1087 C C . LEU A 1 129 ? -42.086 -16.597 67.227 1.00 97.44 129 LEU A C 1
ATOM 1089 O O . LEU A 1 129 ? -43.047 -16.949 67.908 1.00 97.44 129 LEU A O 1
ATOM 1093 N N . ARG A 1 130 ? -40.851 -17.088 67.402 1.00 96.88 130 ARG A N 1
ATOM 1094 C CA . ARG A 1 130 ? -40.531 -18.090 68.436 1.00 96.88 130 ARG A CA 1
ATOM 1095 C C . ARG A 1 130 ? -40.892 -17.599 69.837 1.00 96.88 130 ARG A C 1
ATOM 1097 O O . ARG A 1 130 ? -41.422 -18.358 70.640 1.00 96.88 130 ARG A O 1
ATOM 1104 N N . THR A 1 131 ? -40.648 -16.321 70.125 1.00 96.88 131 THR A N 1
ATOM 1105 C CA . THR A 1 131 ? -41.011 -15.720 71.419 1.00 96.88 131 THR A CA 1
ATOM 1106 C C . THR A 1 131 ? -42.528 -15.721 71.623 1.00 96.88 131 THR A C 1
ATOM 1108 O O . THR A 1 131 ? -43.011 -16.163 72.663 1.00 96.88 131 THR A O 1
ATOM 1111 N N . LYS A 1 132 ? -43.299 -15.305 70.611 1.00 96.31 132 LYS A N 1
ATOM 1112 C CA . LYS A 1 132 ? -44.770 -15.336 70.666 1.00 96.31 132 LYS A CA 1
ATOM 1113 C C . LYS A 1 132 ? -45.334 -16.748 70.794 1.00 96.31 132 LYS A C 1
ATOM 1115 O O . LYS A 1 132 ? -46.340 -16.933 71.472 1.00 96.31 132 LYS A O 1
ATOM 1120 N N . GLU A 1 133 ? -44.715 -17.727 70.143 1.00 97.12 133 GLU A N 1
ATOM 1121 C CA . GLU A 1 133 ? -45.099 -19.135 70.254 1.00 97.12 133 GLU A CA 1
ATOM 1122 C C . GLU A 1 133 ? -44.917 -19.650 71.690 1.00 97.12 133 GLU A C 1
ATOM 1124 O O . GLU A 1 133 ? -45.825 -20.277 72.236 1.00 97.12 133 GLU A O 1
ATOM 1129 N N . LEU A 1 134 ? -43.802 -19.307 72.347 1.00 96.06 134 LEU A N 1
ATOM 1130 C CA . LEU A 1 134 ? -43.584 -19.617 73.764 1.00 96.06 134 LEU A CA 1
ATOM 1131 C C . LEU A 1 134 ? -44.628 -18.947 74.671 1.00 96.06 134 LEU A C 1
ATOM 1133 O O . LEU A 1 134 ? -45.225 -19.624 75.506 1.00 96.06 134 LEU A O 1
ATOM 1137 N N . GLU A 1 135 ? -44.903 -17.653 74.478 1.00 96.19 135 GLU A N 1
ATOM 1138 C CA . GLU A 1 135 ? -45.935 -16.934 75.243 1.00 96.19 135 GLU A CA 1
ATOM 1139 C C . GLU A 1 135 ? -47.334 -17.553 75.073 1.00 96.19 135 GLU A C 1
ATOM 1141 O O . GLU A 1 135 ? -48.133 -17.585 76.015 1.00 96.19 135 GLU A O 1
ATOM 1146 N N . LEU A 1 136 ? -47.659 -18.026 73.866 1.00 96.19 136 LEU A N 1
ATOM 1147 C CA . LEU A 1 136 ? -48.939 -18.666 73.576 1.00 96.19 136 LEU A CA 1
ATOM 1148 C C . LEU A 1 136 ? -49.036 -20.033 74.263 1.00 96.19 136 LEU A C 1
ATOM 1150 O O . LEU A 1 136 ? -50.040 -20.292 74.927 1.00 96.19 136 LEU A O 1
ATOM 1154 N N . ASN A 1 137 ? -47.976 -20.843 74.195 1.00 94.75 137 ASN A N 1
ATOM 1155 C CA . ASN A 1 137 ? -47.884 -22.120 74.907 1.00 94.75 137 ASN A CA 1
ATOM 1156 C C . ASN A 1 137 ? -48.016 -21.942 76.431 1.00 94.75 137 ASN A C 1
ATOM 1158 O O . ASN A 1 137 ? -48.708 -22.718 77.092 1.00 94.75 137 ASN A O 1
ATOM 1162 N N . GLU A 1 138 ? -47.404 -20.902 77.008 1.00 94.69 138 GLU A N 1
ATOM 1163 C CA . GLU A 1 138 ? -47.562 -20.586 78.434 1.00 94.69 138 GLU A CA 1
ATOM 1164 C C . GLU A 1 138 ? -49.015 -20.252 78.792 1.00 94.69 138 GLU A C 1
ATOM 1166 O O . GLU A 1 138 ? -49.545 -20.765 79.782 1.00 94.69 138 GLU A O 1
ATOM 1171 N N . LYS A 1 139 ? -49.685 -19.421 77.984 1.00 94.12 139 LYS A N 1
ATOM 1172 C CA . LYS A 1 139 ? -51.104 -19.085 78.187 1.00 94.12 139 LYS A CA 1
ATOM 1173 C C . LYS A 1 139 ? -52.010 -20.303 78.053 1.00 94.12 139 LYS A C 1
ATOM 1175 O O . LYS A 1 139 ? -52.948 -20.444 78.838 1.00 94.12 139 LYS A O 1
ATOM 1180 N N . GLU A 1 140 ? -51.739 -21.179 77.093 1.00 94.00 140 GLU A N 1
ATOM 1181 C CA . GLU A 1 140 ? -52.476 -22.429 76.923 1.00 94.00 140 GLU A CA 1
ATOM 1182 C C . GLU A 1 140 ? -52.323 -23.331 78.155 1.00 94.00 140 GLU A C 1
ATOM 1184 O O . GLU A 1 140 ? -53.316 -23.819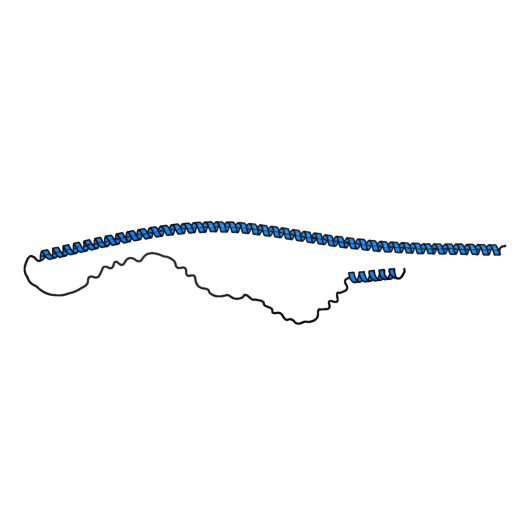 78.700 1.00 94.00 140 GLU A O 1
ATOM 1189 N N . LEU A 1 141 ? -51.103 -23.476 78.679 1.00 92.94 141 LEU A N 1
ATOM 1190 C CA . LEU A 1 141 ? -50.845 -24.237 79.901 1.00 92.94 141 LEU A CA 1
ATOM 1191 C C . LEU A 1 141 ? -51.538 -23.620 81.126 1.00 92.94 141 LEU A C 1
ATOM 1193 O O . LEU A 1 141 ? -52.084 -24.348 81.959 1.00 92.94 141 LEU A O 1
ATOM 1197 N N . GLN A 1 142 ? -51.566 -22.290 81.244 1.00 91.06 142 GLN A N 1
ATOM 1198 C CA . GLN A 1 142 ? -52.322 -21.599 82.295 1.00 91.06 142 GLN A CA 1
ATOM 1199 C C . GLN A 1 142 ? -53.827 -21.868 82.186 1.00 91.06 142 GLN A C 1
ATOM 1201 O O . GLN A 1 142 ? -54.463 -22.186 83.193 1.00 91.06 142 GLN A O 1
ATOM 1206 N N . LEU A 1 143 ? -54.396 -21.786 80.980 1.00 90.62 143 LEU A N 1
ATOM 1207 C CA . LEU A 1 143 ? -55.812 -22.063 80.743 1.00 90.62 143 LEU A CA 1
ATOM 1208 C C . LEU A 1 143 ? -56.160 -23.517 81.084 1.00 90.62 143 LEU A C 1
ATOM 1210 O O . LEU A 1 143 ? -57.136 -23.758 81.793 1.00 90.62 143 LEU A O 1
ATOM 1214 N N . ASN A 1 144 ? -55.331 -24.470 80.656 1.00 89.56 144 ASN A N 1
ATOM 1215 C CA . ASN A 1 144 ? -55.496 -25.887 80.977 1.00 89.56 144 ASN A CA 1
ATOM 1216 C C . ASN A 1 144 ? -55.462 -26.138 82.491 1.00 89.56 144 ASN A C 1
ATOM 1218 O O . ASN A 1 144 ? -56.306 -26.865 83.012 1.00 89.56 144 ASN A O 1
ATOM 1222 N N . ASN A 1 145 ? -54.555 -25.482 83.223 1.00 86.50 145 ASN A N 1
ATOM 1223 C CA . ASN A 1 145 ? -54.529 -25.554 84.686 1.00 86.50 145 ASN A CA 1
ATOM 1224 C C . ASN A 1 145 ? -55.790 -24.955 85.326 1.00 86.50 145 ASN A C 1
ATOM 1226 O O . ASN A 1 145 ? -56.331 -25.530 86.267 1.00 86.50 145 ASN A O 1
ATOM 1230 N N . LEU A 1 146 ? -56.292 -23.820 84.829 1.00 85.75 146 LEU A N 1
ATOM 1231 C CA . LEU A 1 146 ? -57.541 -23.228 85.322 1.00 85.75 146 LEU A CA 1
ATOM 1232 C C . LEU A 1 146 ? -58.750 -24.134 85.060 1.00 85.75 146 LEU A C 1
ATOM 1234 O O . LEU A 1 146 ? -59.607 -24.271 85.931 1.00 85.75 146 LEU A O 1
ATOM 1238 N N . LEU A 1 147 ? -58.819 -24.772 83.892 1.00 81.25 147 LEU A N 1
ATOM 1239 C CA . LEU A 1 147 ? -59.863 -25.744 83.566 1.00 81.25 147 LEU A CA 1
ATOM 1240 C C . LEU A 1 147 ? -59.781 -26.980 84.474 1.00 81.25 147 LEU A C 1
ATOM 1242 O O . LEU A 1 147 ? -60.801 -27.391 85.023 1.00 81.25 147 LEU A O 1
ATOM 1246 N N . ALA A 1 148 ? -58.580 -27.515 84.712 1.00 74.38 148 ALA A N 1
ATOM 1247 C CA . ALA A 1 148 ? -58.364 -28.628 85.638 1.00 74.38 148 ALA A CA 1
ATOM 1248 C C . ALA A 1 148 ? -58.743 -28.268 87.088 1.00 74.38 148 ALA A C 1
ATOM 1250 O O . ALA A 1 148 ? -59.384 -29.058 87.781 1.00 74.38 148 ALA A O 1
ATOM 1251 N N . ASN A 1 149 ? -58.413 -27.053 87.535 1.00 69.81 149 ASN A N 1
ATOM 1252 C CA . ASN A 1 149 ? -58.770 -26.567 88.867 1.00 69.81 149 ASN A CA 1
ATOM 1253 C C . ASN A 1 149 ? -60.281 -26.344 89.018 1.00 69.81 149 ASN A C 1
ATOM 1255 O O . ASN A 1 149 ? -60.833 -26.673 90.061 1.00 69.81 149 ASN A O 1
ATOM 1259 N N . ASN A 1 150 ? -60.971 -25.846 87.988 1.00 61.78 150 ASN A N 1
ATOM 1260 C CA . ASN A 1 150 ? -62.432 -25.718 88.013 1.00 61.78 150 ASN A CA 1
ATOM 1261 C C . ASN A 1 150 ? -63.138 -27.085 87.967 1.00 61.78 150 ASN A C 1
ATOM 1263 O O . ASN A 1 150 ? -64.146 -27.260 88.645 1.00 61.78 150 ASN A O 1
ATOM 1267 N N . ALA A 1 151 ? -62.583 -28.077 87.263 1.00 57.00 151 ALA A N 1
ATOM 1268 C CA . ALA A 1 151 ? -63.066 -29.459 87.325 1.00 57.00 151 ALA A CA 1
ATOM 1269 C C . ALA A 1 151 ? -62.891 -30.085 88.726 1.00 57.00 151 ALA A C 1
ATOM 1271 O O . ALA A 1 151 ? -63.690 -30.927 89.126 1.00 57.00 151 ALA A O 1
ATOM 1272 N N . ALA A 1 152 ? -61.896 -29.651 89.509 1.00 51.94 152 ALA A N 1
ATOM 1273 C CA . ALA A 1 152 ? -61.699 -30.104 90.889 1.00 51.94 152 ALA A CA 1
ATOM 1274 C C . ALA A 1 152 ? -62.682 -29.473 91.902 1.00 51.94 152 ALA A C 1
ATOM 1276 O O . ALA A 1 152 ? -62.890 -30.033 92.980 1.00 51.94 152 ALA A O 1
ATOM 1277 N N . VAL A 1 153 ? -63.315 -28.339 91.573 1.00 50.56 153 VAL A N 1
ATOM 1278 C CA . VAL A 1 153 ? -64.293 -27.665 92.453 1.00 50.56 153 VAL A CA 1
ATOM 1279 C C . VAL A 1 153 ? -65.678 -28.330 92.397 1.00 50.56 153 VAL A C 1
ATOM 1281 O O . VAL A 1 153 ? -66.438 -28.217 93.357 1.00 50.56 153 VAL A O 1
ATOM 1284 N N . ASP A 1 154 ? -65.982 -29.115 91.359 1.00 43.22 154 ASP A N 1
ATOM 1285 C CA . ASP A 1 154 ? -67.284 -29.792 91.209 1.00 43.22 154 ASP A CA 1
ATOM 1286 C C . ASP A 1 154 ? -67.358 -31.189 91.869 1.00 43.22 154 ASP A C 1
ATOM 1288 O O . ASP A 1 154 ? -68.399 -31.836 91.873 1.00 43.22 154 ASP A O 1
ATOM 1292 N N . PHE A 1 155 ? -66.278 -31.662 92.507 1.00 42.88 155 PHE A N 1
ATOM 1293 C CA . PHE A 1 155 ? -66.256 -32.966 93.200 1.00 42.88 155 PHE A CA 1
ATOM 1294 C C . PHE A 1 155 ? -66.418 -32.891 94.727 1.00 42.88 155 PHE A C 1
ATOM 1296 O O . PHE A 1 155 ? -66.344 -33.914 95.407 1.00 42.88 155 PHE A O 1
ATOM 1303 N N . SER A 1 156 ? -66.680 -31.706 95.289 1.00 43.44 156 SER A N 1
ATOM 1304 C CA . SER A 1 156 ? -66.893 -31.545 96.740 1.00 43.44 156 SER A CA 1
ATOM 1305 C C . SER A 1 156 ? -68.365 -31.513 97.167 1.00 43.44 156 SER A C 1
ATOM 1307 O O . SER A 1 156 ? -68.637 -31.237 98.335 1.00 43.44 156 SER A O 1
ATOM 1309 N N . ASN A 1 157 ? -69.324 -31.818 96.281 1.00 43.03 157 ASN A N 1
ATOM 1310 C CA . ASN A 1 157 ? -70.710 -32.015 96.704 1.00 43.03 157 ASN A CA 1
ATOM 1311 C C . ASN A 1 157 ? -71.362 -33.269 96.096 1.00 43.03 157 ASN A C 1
ATOM 1313 O O . ASN A 1 157 ? -71.668 -33.344 94.913 1.00 43.03 157 ASN A O 1
ATOM 1317 N N . SER A 1 158 ? -71.665 -34.199 97.001 1.00 36.62 158 SER A N 1
ATOM 1318 C CA . SER A 1 158 ? -72.546 -35.367 96.884 1.00 36.62 158 SER A CA 1
ATOM 1319 C C . SER A 1 158 ? -72.029 -36.655 96.208 1.00 36.62 158 SER A C 1
ATOM 1321 O O . SER A 1 158 ? -71.734 -36.750 95.025 1.00 36.62 158 SER A O 1
ATOM 1323 N N . SER A 1 159 ? -71.974 -37.668 97.075 1.00 38.16 159 SER A N 1
ATOM 1324 C CA . SER A 1 159 ? -72.083 -39.122 96.909 1.00 38.16 159 SER A CA 1
ATOM 1325 C C . SER A 1 159 ? -72.468 -39.734 95.547 1.00 38.16 159 SER A C 1
ATOM 1327 O O . SER A 1 159 ? -73.567 -39.527 95.046 1.00 38.16 159 SER A O 1
ATOM 1329 N N . SER A 1 160 ? -71.622 -40.681 95.123 1.00 39.25 160 SER A N 1
ATOM 1330 C CA . SER A 1 160 ? -71.942 -42.089 94.790 1.00 39.25 160 SER A CA 1
ATOM 1331 C C . SER A 1 160 ? -73.057 -42.396 93.766 1.00 39.25 160 SER A C 1
ATOM 1333 O O . SER A 1 160 ? -74.231 -42.430 94.113 1.00 39.25 160 SER A O 1
ATOM 1335 N N . THR A 1 161 ? -72.711 -42.885 92.568 1.00 38.25 161 THR A N 1
ATOM 1336 C CA . THR A 1 161 ? -72.604 -44.326 92.197 1.00 38.25 161 THR A CA 1
ATOM 1337 C C . THR A 1 161 ? -72.456 -44.509 90.668 1.00 38.25 161 THR A C 1
ATOM 1339 O O . THR A 1 161 ? -72.793 -43.598 89.918 1.00 38.25 161 THR A O 1
ATOM 1342 N N . PRO A 1 162 ? -71.897 -45.646 90.199 1.00 57.66 162 PRO A N 1
ATOM 1343 C CA . PRO A 1 162 ? -71.257 -45.776 88.888 1.00 57.66 162 PRO A CA 1
ATOM 1344 C C . PRO A 1 162 ? -72.113 -46.540 87.869 1.00 57.66 162 PRO A C 1
ATOM 1346 O O . PRO A 1 162 ? -72.768 -47.506 88.251 1.00 57.66 162 PRO A O 1
ATOM 1349 N N . VAL A 1 163 ? -72.006 -46.215 86.574 1.00 33.25 163 VAL A N 1
ATOM 1350 C CA . VAL A 1 163 ? -72.268 -47.173 85.482 1.00 33.25 163 VAL A CA 1
ATOM 1351 C C . VAL A 1 163 ? -71.357 -46.877 84.283 1.00 33.25 163 VAL A C 1
ATOM 1353 O O . VAL A 1 163 ? -71.172 -45.734 83.881 1.00 33.25 163 VAL A O 1
ATOM 1356 N N . SER A 1 164 ? -70.784 -47.965 83.780 1.00 43.75 164 SER A N 1
ATOM 1357 C CA . SER A 1 164 ? -69.910 -48.181 82.626 1.00 43.75 164 SER A CA 1
ATOM 1358 C C . SER A 1 164 ? -70.522 -47.893 81.253 1.00 43.75 164 SER A C 1
ATOM 1360 O O . SER A 1 164 ? -71.709 -48.151 81.081 1.00 43.75 164 SER A O 1
ATOM 1362 N N . SER A 1 165 ? -69.646 -47.552 80.297 1.00 44.53 165 SER A N 1
ATOM 1363 C CA . SER A 1 165 ? -69.440 -48.145 78.948 1.00 44.53 165 SER A CA 1
ATOM 1364 C C . SER A 1 165 ? -69.011 -47.025 77.992 1.00 44.53 165 SER A C 1
ATOM 1366 O O . SER A 1 165 ? -69.744 -46.055 77.824 1.00 44.53 165 SER A O 1
ATOM 1368 N N . ASP A 1 166 ? -67.740 -46.994 77.595 1.00 41.50 166 ASP A N 1
ATOM 1369 C CA . ASP A 1 166 ? -67.268 -47.540 76.307 1.00 41.50 166 ASP A CA 1
ATOM 1370 C C . ASP A 1 166 ? -67.943 -46.845 75.118 1.00 41.50 166 ASP A C 1
ATOM 1372 O O . ASP A 1 166 ? -69.117 -47.068 74.847 1.00 41.50 166 ASP A O 1
ATOM 1376 N N . ASP A 1 167 ? -67.205 -45.947 74.460 1.00 43.75 167 ASP A N 1
ATOM 1377 C CA . ASP A 1 167 ? -66.818 -46.118 73.054 1.00 43.75 167 ASP A CA 1
ATOM 1378 C C . ASP A 1 167 ? -66.113 -44.857 72.523 1.00 43.75 167 ASP A C 1
ATOM 1380 O O . ASP A 1 167 ? -66.610 -43.730 72.541 1.00 43.75 167 ASP A O 1
ATOM 1384 N N . SER A 1 168 ? -64.884 -45.108 72.089 1.00 53.81 168 SER A N 1
ATOM 1385 C CA . SER A 1 168 ? -64.110 -44.405 71.073 1.00 53.81 168 SER A CA 1
ATOM 1386 C C . SER A 1 168 ? -64.951 -43.783 69.951 1.00 53.81 168 SER A C 1
ATOM 1388 O O . SER A 1 168 ? -65.806 -44.456 69.392 1.00 53.81 168 SER A O 1
ATOM 1390 N N . ASP A 1 169 ? -64.636 -42.546 69.545 1.00 47.06 169 ASP A N 1
ATOM 1391 C CA . ASP A 1 169 ? -63.997 -42.328 68.238 1.00 47.06 169 ASP A CA 1
ATOM 1392 C C . ASP A 1 169 ? -63.657 -40.853 67.936 1.00 47.06 169 ASP A C 1
ATOM 1394 O O . ASP A 1 169 ? -64.475 -39.941 68.013 1.00 47.06 169 ASP A O 1
ATOM 1398 N N . LEU A 1 170 ? -62.376 -40.683 67.597 1.00 46.94 170 LEU A N 1
ATOM 1399 C CA . LEU A 1 170 ? -61.726 -39.734 66.693 1.00 46.94 170 LEU A CA 1
ATOM 1400 C C . LEU A 1 170 ? -62.463 -38.445 66.269 1.00 46.94 170 LEU A C 1
ATOM 1402 O O . LEU A 1 170 ? -63.351 -38.444 65.419 1.00 46.94 170 LEU A O 1
ATOM 1406 N N . PHE A 1 171 ? -61.891 -37.309 66.676 1.00 52.03 171 PHE A N 1
ATOM 1407 C CA . PHE A 1 171 ? -61.953 -36.066 65.903 1.00 52.03 171 PHE A CA 1
ATOM 1408 C C . PHE A 1 171 ? -61.074 -36.175 64.642 1.00 52.03 171 PHE A C 1
ATOM 1410 O O . PHE A 1 171 ? -59.891 -36.501 64.772 1.00 52.03 171 PHE A O 1
ATOM 1417 N N . PRO A 1 172 ? -61.559 -35.821 63.438 1.00 50.66 172 PRO A N 1
ATOM 1418 C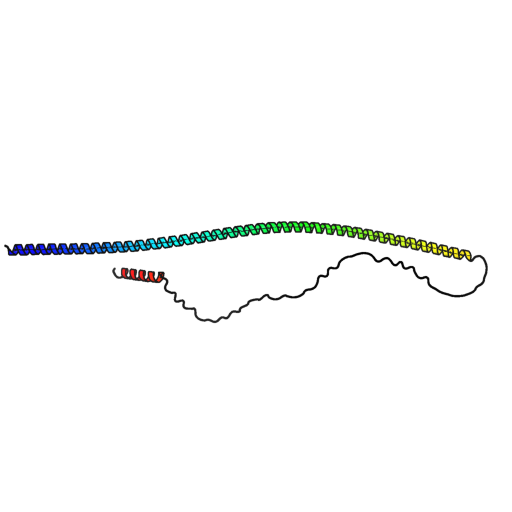 CA . PRO A 1 172 ? -60.682 -35.494 62.325 1.00 50.66 172 PRO A CA 1
ATOM 1419 C C . PRO A 1 172 ? -60.157 -34.066 62.485 1.00 50.66 172 PRO A C 1
ATOM 1421 O O . PRO A 1 172 ? -60.915 -33.110 62.654 1.00 50.66 172 PRO A O 1
ATOM 1424 N N . SER A 1 173 ? -58.837 -33.940 62.406 1.00 40.59 173 SER A N 1
ATOM 1425 C CA . SER A 1 173 ? -58.101 -32.691 62.276 1.00 40.59 173 SER A CA 1
ATOM 1426 C C . SER A 1 173 ? -58.622 -31.855 61.102 1.00 40.59 173 SER A C 1
ATOM 1428 O O . SER A 1 173 ? -58.675 -32.327 59.967 1.00 40.59 173 SER A O 1
ATOM 1430 N N . ASN A 1 174 ? -58.932 -30.583 61.356 1.00 41.44 174 ASN A N 1
ATOM 1431 C CA . ASN A 1 174 ? -59.015 -29.575 60.304 1.00 41.44 174 ASN A CA 1
ATOM 1432 C C . ASN A 1 174 ? -57.591 -29.291 59.804 1.00 41.44 174 ASN A C 1
ATOM 1434 O O . ASN A 1 174 ? -56.861 -28.504 60.405 1.00 41.44 174 ASN A O 1
ATOM 1438 N N . SER A 1 175 ? -57.196 -29.954 58.716 1.00 39.91 175 SER A N 1
ATOM 1439 C CA . SER A 1 175 ? -56.043 -29.550 57.912 1.00 39.91 175 SER A CA 1
ATOM 1440 C C . SER A 1 175 ? -56.455 -28.377 57.025 1.00 39.91 175 SER A C 1
ATOM 1442 O O . SER A 1 175 ? -57.354 -28.491 56.191 1.00 39.91 175 SER A O 1
ATOM 1444 N N . LEU A 1 176 ? -55.814 -27.231 57.242 1.00 44.69 176 LEU A N 1
ATOM 1445 C CA . LEU A 1 176 ? -55.871 -26.063 56.372 1.00 44.69 176 LEU A CA 1
ATOM 1446 C C . LEU A 1 176 ? -55.082 -26.374 55.095 1.00 44.69 176 LEU A C 1
ATOM 1448 O O . LEU A 1 176 ? -53.872 -26.163 55.038 1.00 44.69 176 LEU A O 1
ATOM 1452 N N . GLU A 1 177 ? -55.771 -26.863 54.066 1.00 35.66 177 GLU A N 1
ATOM 1453 C CA . GLU A 1 177 ? -55.192 -26.975 52.730 1.00 35.66 177 GLU A CA 1
ATOM 1454 C C . GLU A 1 177 ? -55.046 -25.565 52.142 1.00 35.66 177 GLU A C 1
ATOM 1456 O O . GLU A 1 177 ? -56.019 -24.888 51.793 1.00 35.66 177 GLU A O 1
ATOM 1461 N N . SER A 1 178 ? -53.803 -25.092 52.105 1.00 46.38 178 SER A N 1
ATOM 1462 C CA . SER A 1 178 ? -53.438 -23.799 51.545 1.00 46.38 178 SER A CA 1
ATOM 1463 C C . SER A 1 178 ? -53.379 -23.890 50.026 1.00 46.38 178 SER A C 1
ATOM 1465 O O . SER A 1 178 ? -52.780 -24.787 49.439 1.00 46.38 178 SER A O 1
ATOM 1467 N N . GLN A 1 179 ? -54.037 -22.915 49.416 1.00 42.38 179 GLN A N 1
ATOM 1468 C CA . GLN A 1 179 ? -54.183 -22.691 47.990 1.00 42.38 179 GLN A CA 1
ATOM 1469 C C . GLN A 1 179 ? -52.842 -22.765 47.246 1.00 42.38 179 GLN A C 1
ATOM 1471 O O . GLN A 1 179 ? -51.902 -22.021 47.522 1.00 42.38 179 GLN A O 1
ATOM 1476 N N . GLN A 1 180 ? -52.803 -23.627 46.230 1.00 40.81 180 GLN A N 1
ATOM 1477 C CA . GLN A 1 180 ? -51.901 -23.489 45.095 1.00 40.81 180 GLN A CA 1
ATOM 1478 C C . GLN A 1 180 ? -52.196 -22.168 44.380 1.00 40.81 180 GLN A C 1
ATOM 1480 O O . GLN A 1 180 ? -53.256 -22.024 43.778 1.00 40.81 180 GLN A O 1
ATOM 1485 N N . ALA A 1 181 ? -51.245 -21.237 44.409 1.00 35.22 181 ALA A N 1
ATOM 1486 C CA . ALA A 1 181 ? -50.884 -20.405 43.262 1.00 35.22 181 ALA A CA 1
ATOM 1487 C C . ALA A 1 181 ? -49.704 -19.497 43.628 1.00 35.22 181 ALA A C 1
ATOM 1489 O O . ALA A 1 181 ? -49.845 -18.516 44.356 1.00 35.22 181 ALA A O 1
ATOM 1490 N N . SER A 1 182 ? -48.539 -19.763 43.042 1.00 40.69 182 SER A N 1
ATOM 1491 C CA . SER A 1 182 ? -47.651 -18.681 42.629 1.00 40.69 182 SER A CA 1
ATOM 1492 C C . SER A 1 182 ? -46.885 -19.051 41.360 1.00 40.69 182 SER A C 1
ATOM 1494 O O . SER A 1 182 ? -46.707 -20.236 41.072 1.00 40.69 182 SER A O 1
ATOM 1496 N N . PRO A 1 183 ? -46.516 -18.041 40.556 1.00 44.88 183 PRO A N 1
ATOM 1497 C CA . PRO A 1 183 ? -46.150 -18.203 39.162 1.00 44.88 183 PRO A CA 1
ATOM 1498 C C . PRO A 1 183 ? -44.632 -18.323 38.958 1.00 44.88 183 PRO A C 1
ATOM 1500 O O . PRO A 1 183 ? -43.848 -17.666 39.625 1.00 44.88 183 PRO A O 1
ATOM 1503 N N . ASN A 1 184 ? -44.274 -19.100 37.935 1.00 39.19 184 ASN A N 1
ATOM 1504 C CA . ASN A 1 184 ? -43.280 -18.778 36.906 1.00 39.19 184 ASN A CA 1
ATOM 1505 C C . ASN A 1 184 ? -41.852 -18.359 37.339 1.00 39.19 184 ASN A C 1
ATOM 1507 O O . ASN A 1 184 ? -41.601 -17.185 37.601 1.00 39.19 184 ASN A O 1
ATOM 1511 N N . SER A 1 185 ? -40.885 -19.273 37.182 1.00 37.28 185 SER A N 1
ATOM 1512 C CA . SER A 1 185 ? -39.505 -18.926 36.795 1.00 37.28 185 SER A CA 1
ATOM 1513 C C . SER A 1 185 ? -38.720 -20.123 36.224 1.00 37.28 185 SER A C 1
ATOM 1515 O O . SER A 1 185 ? -38.340 -21.049 36.925 1.00 37.28 185 SER A O 1
ATOM 1517 N N . GLN A 1 186 ? -38.514 -20.049 34.904 1.00 40.94 186 GLN A N 1
ATOM 1518 C CA . GLN A 1 186 ? -37.319 -20.388 34.113 1.00 40.94 186 GLN A CA 1
ATOM 1519 C C . GLN A 1 186 ? -36.502 -21.663 34.411 1.00 40.94 186 GLN A C 1
ATOM 1521 O O . GLN A 1 186 ? -35.760 -21.735 35.384 1.00 40.94 186 GLN A O 1
ATOM 1526 N N . ALA A 1 187 ? -36.414 -22.535 33.398 1.00 31.02 187 ALA A N 1
ATOM 1527 C CA . ALA A 1 187 ? -35.156 -23.193 33.044 1.00 31.02 187 ALA A CA 1
ATOM 1528 C C . ALA A 1 187 ? -35.046 -23.325 31.516 1.00 31.02 187 ALA A C 1
ATOM 1530 O O . ALA A 1 187 ? -35.838 -23.998 30.862 1.00 31.02 187 ALA A O 1
ATOM 1531 N N . ASN A 1 188 ? -34.066 -22.608 30.970 1.00 35.81 188 ASN A N 1
ATOM 1532 C CA . ASN A 1 188 ? -33.592 -22.674 29.594 1.00 35.81 188 ASN A CA 1
ATOM 1533 C C . ASN A 1 188 ? -32.954 -24.054 29.355 1.00 35.81 188 ASN A C 1
ATOM 1535 O O . ASN A 1 188 ? -31.929 -24.365 29.961 1.00 35.81 188 ASN A O 1
ATOM 1539 N N . GLU A 1 189 ? -33.514 -24.860 28.455 1.00 33.84 189 GLU A N 1
ATOM 1540 C CA . GLU A 1 189 ? -32.824 -26.025 27.901 1.00 33.84 189 GLU A CA 1
ATOM 1541 C C . GLU A 1 189 ? -31.852 -25.568 26.804 1.00 33.84 189 GLU A C 1
ATOM 1543 O O . GLU A 1 189 ? -32.232 -25.284 25.670 1.00 33.84 189 GLU A O 1
ATOM 1548 N N . LEU A 1 190 ? -30.565 -25.522 27.141 1.00 38.91 190 LEU A N 1
ATOM 1549 C CA . LEU A 1 190 ? -29.465 -25.614 26.185 1.00 38.91 190 LEU A CA 1
ATOM 1550 C C . LEU A 1 190 ? -28.708 -26.895 26.509 1.00 38.91 190 LEU A C 1
ATOM 1552 O O . LEU A 1 190 ? -28.055 -26.947 27.547 1.00 38.91 190 LEU A O 1
ATOM 1556 N N . SER A 1 191 ? -28.791 -27.905 25.635 1.00 35.66 191 SER A N 1
ATOM 1557 C CA . SER A 1 191 ? -27.693 -28.839 25.315 1.00 35.66 191 SER A CA 1
ATOM 1558 C C . SER A 1 191 ? -28.154 -29.939 24.355 1.00 35.66 191 SER A C 1
ATOM 1560 O O . SER A 1 191 ? -28.559 -31.022 24.775 1.00 35.66 191 SER A O 1
ATOM 1562 N N . LYS A 1 192 ? -28.039 -29.696 23.044 1.00 35.84 192 LYS A N 1
ATOM 1563 C CA . LYS A 1 192 ? -27.883 -30.769 22.050 1.00 35.84 192 LYS A CA 1
ATOM 1564 C C . LYS A 1 192 ? -27.343 -30.207 20.736 1.00 35.84 192 LYS A C 1
ATOM 1566 O O . LYS A 1 192 ? -28.100 -29.605 19.995 1.00 35.84 192 LYS A O 1
ATOM 1571 N N . THR A 1 193 ? -26.051 -30.414 20.483 1.00 31.78 193 THR A N 1
ATOM 1572 C CA . THR A 1 193 ? -25.513 -31.036 19.255 1.00 31.78 193 THR A CA 1
ATOM 1573 C C . THR A 1 193 ? -23.991 -31.135 19.359 1.00 31.78 193 THR A C 1
ATOM 1575 O O . THR A 1 193 ? -23.275 -30.139 19.335 1.00 31.78 193 THR A O 1
ATOM 1578 N N . VAL A 1 194 ? -23.539 -32.378 19.510 1.00 35.25 194 VAL A N 1
ATOM 1579 C CA . VAL A 1 194 ? -22.198 -32.891 19.205 1.00 35.25 194 VAL A CA 1
ATOM 1580 C C . VAL A 1 194 ? -22.120 -33.132 17.683 1.00 35.25 194 VAL A C 1
ATOM 1582 O O . VAL A 1 194 ? -23.179 -33.280 17.072 1.00 35.25 194 VAL A O 1
ATOM 1585 N N . HIS A 1 195 ? -20.893 -33.235 17.137 1.00 34.25 195 HIS A N 1
ATOM 1586 C CA . HIS A 1 195 ? -20.483 -33.471 15.727 1.00 34.25 195 HIS A CA 1
ATOM 1587 C C . HIS A 1 195 ? -20.237 -32.146 14.963 1.00 34.25 195 HIS A C 1
ATOM 1589 O O . HIS A 1 195 ? -21.114 -31.299 14.928 1.00 34.25 195 HIS A O 1
ATOM 1595 N N . ASP A 1 196 ? -19.068 -31.802 14.406 1.00 32.47 196 ASP A N 1
ATOM 1596 C CA . ASP A 1 196 ? -17.933 -32.581 13.905 1.00 32.47 196 ASP A CA 1
ATOM 1597 C C . ASP A 1 196 ? -16.606 -31.805 14.034 1.00 32.47 196 ASP A C 1
ATOM 1599 O O . ASP A 1 196 ? -16.495 -30.648 13.630 1.00 32.47 196 ASP A O 1
ATOM 1603 N N . THR A 1 197 ? -15.564 -32.468 14.536 1.00 35.22 197 THR A N 1
ATOM 1604 C CA . THR A 1 197 ? -14.167 -32.042 14.406 1.00 35.22 197 THR A CA 1
ATOM 1605 C C . THR A 1 197 ? -13.452 -32.986 13.448 1.00 35.22 197 THR A C 1
ATOM 1607 O O . THR A 1 197 ? -13.126 -34.112 13.810 1.00 35.22 197 THR A O 1
ATOM 1610 N N . ASN A 1 198 ? -13.183 -32.533 12.222 1.00 31.44 198 ASN A N 1
ATOM 1611 C CA . ASN A 1 198 ? -12.084 -33.049 11.404 1.00 31.44 198 ASN A CA 1
ATOM 1612 C C . ASN A 1 198 ? -11.869 -32.167 10.170 1.00 31.44 198 ASN A C 1
ATOM 1614 O O . ASN A 1 198 ? -12.763 -32.052 9.345 1.00 31.44 198 ASN A O 1
ATOM 1618 N N . THR A 1 199 ? -10.690 -31.546 10.063 1.00 35.56 199 THR A N 1
ATOM 1619 C CA . THR A 1 199 ? -9.642 -31.888 9.076 1.00 35.56 199 THR A CA 1
ATOM 1620 C C . THR A 1 199 ? -8.569 -30.795 9.080 1.00 35.56 199 THR A C 1
ATOM 1622 O O . THR A 1 199 ? -8.645 -29.825 8.330 1.00 35.56 199 THR A O 1
ATOM 1625 N N . VAL A 1 200 ? -7.535 -30.964 9.909 1.00 35.34 200 VAL A N 1
ATOM 1626 C CA . VAL A 1 200 ? -6.228 -30.329 9.684 1.00 35.34 200 VAL A CA 1
ATOM 1627 C C . VAL A 1 200 ? -5.411 -31.324 8.867 1.00 35.34 200 VAL A C 1
ATOM 1629 O O . VAL A 1 200 ? -4.830 -32.268 9.398 1.00 35.34 200 VAL A O 1
ATOM 1632 N N . GLY A 1 201 ? -5.430 -31.142 7.548 1.00 31.33 201 GLY A N 1
ATOM 1633 C CA . GLY A 1 201 ? -4.570 -31.858 6.614 1.00 31.33 201 GLY A CA 1
ATOM 1634 C C . GLY A 1 201 ? -3.166 -31.269 6.647 1.00 31.33 201 GLY A C 1
ATOM 1635 O O . GLY A 1 201 ? -2.865 -30.308 5.946 1.00 31.33 201 GLY A O 1
ATOM 1636 N N . LYS A 1 202 ? -2.321 -31.854 7.492 1.00 34.59 202 LYS A N 1
ATOM 1637 C CA . LYS A 1 202 ? -0.866 -31.711 7.494 1.00 34.59 202 LYS A CA 1
ATOM 1638 C C . LYS A 1 202 ? -0.330 -32.334 6.197 1.00 34.59 202 LYS A C 1
ATOM 1640 O O . LYS A 1 202 ? -0.420 -33.545 6.027 1.00 34.59 202 LYS A O 1
ATOM 1645 N N . VAL A 1 203 ? 0.201 -31.530 5.278 1.00 33.34 203 VAL A N 1
ATOM 1646 C CA . VAL A 1 203 ? 0.958 -32.042 4.125 1.00 33.34 203 VAL A CA 1
ATOM 1647 C C . VAL A 1 203 ? 2.431 -32.071 4.520 1.00 33.34 203 VAL A C 1
ATOM 1649 O O . VAL A 1 203 ? 3.154 -31.091 4.374 1.00 33.34 203 VAL A O 1
ATOM 1652 N N . GLU A 1 204 ? 2.850 -33.202 5.082 1.00 33.78 204 GLU A N 1
ATOM 1653 C CA . GLU A 1 204 ? 4.242 -33.642 5.042 1.00 33.78 204 GLU A CA 1
ATOM 1654 C C . GLU A 1 204 ? 4.449 -34.362 3.707 1.00 33.78 204 GLU A C 1
ATOM 1656 O O . GLU A 1 204 ? 3.796 -35.367 3.435 1.00 33.78 204 GLU A O 1
ATOM 1661 N N . VAL A 1 205 ? 5.355 -33.855 2.873 1.00 33.62 205 VAL A N 1
ATOM 1662 C CA . VAL A 1 205 ? 5.979 -34.659 1.819 1.00 33.62 205 VAL A CA 1
ATOM 1663 C C . VAL A 1 205 ? 7.448 -34.773 2.187 1.00 33.62 205 VAL A C 1
ATOM 1665 O O . VAL A 1 205 ? 8.218 -33.817 2.102 1.00 33.62 205 VAL A O 1
ATOM 1668 N N . SER A 1 206 ? 7.780 -35.956 2.690 1.00 33.88 206 SER A N 1
ATOM 1669 C CA . SER A 1 206 ? 9.122 -36.465 2.921 1.00 33.88 206 SER A CA 1
ATOM 1670 C C . SER A 1 206 ? 9.946 -36.434 1.639 1.00 33.88 206 SER A C 1
ATOM 1672 O O . SER A 1 206 ? 9.445 -36.739 0.557 1.00 33.88 206 SER A O 1
ATOM 1674 N N . GLY A 1 207 ? 11.217 -36.074 1.796 1.00 32.84 207 GLY A N 1
ATOM 1675 C CA . GLY A 1 207 ? 12.188 -36.060 0.720 1.00 32.84 207 GLY A CA 1
ATOM 1676 C C . GLY A 1 207 ? 12.479 -37.443 0.155 1.00 32.84 207 GLY A C 1
ATOM 1677 O O . GLY A 1 207 ? 12.395 -38.451 0.855 1.00 32.84 207 GLY A O 1
ATOM 1678 N N . ASP A 1 208 ? 12.904 -37.428 -1.102 1.00 28.61 208 ASP A N 1
ATOM 1679 C CA . ASP A 1 208 ? 13.684 -38.497 -1.693 1.00 28.61 208 ASP A CA 1
ATOM 1680 C C . ASP A 1 208 ? 14.906 -37.872 -2.369 1.00 28.61 208 ASP A C 1
ATOM 1682 O O . ASP A 1 208 ? 14.805 -37.012 -3.248 1.00 28.61 208 ASP A O 1
ATOM 1686 N N . ASN A 1 209 ? 16.074 -38.271 -1.874 1.00 39.06 209 ASN A N 1
ATOM 1687 C CA . ASN A 1 209 ? 17.366 -37.981 -2.463 1.00 39.06 209 ASN A CA 1
ATOM 1688 C C . ASN A 1 209 ? 17.629 -39.054 -3.516 1.00 39.06 209 ASN A C 1
ATOM 1690 O O . ASN A 1 209 ? 17.822 -40.217 -3.167 1.00 39.06 209 ASN A O 1
ATOM 1694 N N . SER A 1 210 ? 17.735 -38.668 -4.783 1.00 32.75 210 SER A N 1
ATOM 1695 C CA . SER A 1 210 ? 18.528 -39.416 -5.756 1.00 32.75 210 SER A CA 1
ATOM 1696 C C . SER A 1 210 ? 19.089 -38.473 -6.811 1.00 32.75 210 SER A C 1
ATOM 1698 O O . SER A 1 210 ? 18.383 -37.766 -7.520 1.00 32.75 210 SER A O 1
ATOM 1700 N N . SER A 1 211 ? 20.415 -38.457 -6.815 1.00 46.09 211 SER A N 1
ATOM 1701 C CA . SER A 1 211 ? 21.320 -37.845 -7.771 1.00 46.09 211 SER A CA 1
ATOM 1702 C C . SER A 1 211 ? 20.968 -38.226 -9.208 1.00 46.09 211 SER A C 1
ATOM 1704 O O . SER A 1 211 ? 21.171 -39.374 -9.589 1.00 46.09 211 SER A O 1
ATOM 1706 N N . GLU A 1 212 ? 20.591 -37.250 -10.033 1.00 34.91 212 GLU A N 1
ATOM 1707 C CA . GLU A 1 212 ? 20.718 -37.375 -11.483 1.00 34.91 212 GLU A CA 1
ATOM 1708 C C . GLU A 1 212 ? 20.975 -36.004 -12.128 1.00 34.91 212 GLU A C 1
ATOM 1710 O O . GLU A 1 212 ? 20.106 -35.147 -12.228 1.00 34.91 212 GLU A O 1
ATOM 1715 N N . VAL A 1 213 ? 22.253 -35.809 -12.466 1.00 40.25 213 VAL A N 1
ATOM 1716 C CA . VAL A 1 213 ? 22.806 -35.031 -13.584 1.00 40.25 213 VAL A CA 1
ATOM 1717 C C . VAL A 1 213 ? 22.125 -33.692 -13.888 1.00 40.25 213 VAL A C 1
ATOM 1719 O O . VAL A 1 213 ? 21.092 -33.612 -14.546 1.00 40.25 213 VAL A O 1
ATOM 1722 N N . ALA A 1 214 ? 22.809 -32.615 -13.489 1.00 35.53 214 ALA A N 1
ATOM 1723 C CA . ALA A 1 214 ? 22.537 -31.251 -13.922 1.00 35.53 214 ALA A CA 1
ATOM 1724 C C . ALA A 1 214 ? 22.212 -31.197 -15.430 1.00 35.53 214 ALA A C 1
ATOM 1726 O O . ALA A 1 214 ? 23.010 -31.698 -16.231 1.00 35.53 214 ALA A O 1
ATOM 1727 N N . PRO A 1 215 ? 21.097 -30.571 -15.855 1.00 36.22 215 PRO A N 1
ATOM 1728 C CA . PRO A 1 215 ? 20.903 -30.303 -17.264 1.00 36.22 215 PRO A CA 1
ATOM 1729 C C . PRO A 1 215 ? 22.013 -29.339 -17.665 1.00 36.22 215 PRO A C 1
ATOM 1731 O O . PRO A 1 215 ? 22.102 -28.218 -17.161 1.00 36.22 215 PRO A O 1
ATOM 1734 N N . ASN A 1 216 ? 22.903 -29.817 -18.529 1.00 41.38 216 ASN A N 1
ATOM 1735 C CA . ASN A 1 216 ? 23.922 -29.010 -19.167 1.00 41.38 216 ASN A CA 1
ATOM 1736 C C . ASN A 1 216 ? 23.170 -27.963 -19.995 1.00 41.38 216 ASN A C 1
ATOM 1738 O O . ASN A 1 216 ? 22.755 -28.221 -21.126 1.00 41.38 216 ASN A O 1
ATOM 1742 N N . LEU A 1 217 ? 22.892 -26.813 -19.378 1.00 34.66 217 LEU A N 1
ATOM 1743 C CA . LEU A 1 217 ? 22.322 -25.658 -20.040 1.00 34.66 217 LEU A CA 1
ATOM 1744 C C . LEU A 1 217 ? 23.431 -25.153 -20.960 1.00 34.66 217 LEU A C 1
ATOM 1746 O O . LEU A 1 217 ? 24.243 -24.306 -20.590 1.00 34.66 217 LEU A O 1
ATOM 1750 N N . VAL A 1 218 ? 23.499 -25.733 -22.158 1.00 45.66 218 VAL A N 1
ATOM 1751 C CA . VAL A 1 218 ? 24.182 -25.122 -23.290 1.00 45.66 218 VAL A CA 1
ATOM 1752 C C . VAL A 1 218 ? 23.445 -23.811 -23.510 1.00 45.66 218 VAL A C 1
ATOM 1754 O O . VAL A 1 218 ? 22.390 -23.760 -24.141 1.00 45.66 218 VAL A O 1
ATOM 1757 N N . ARG A 1 219 ? 23.953 -22.765 -22.858 1.00 46.12 219 ARG A N 1
ATOM 1758 C CA . ARG A 1 219 ? 23.465 -21.402 -22.983 1.00 46.12 219 ARG A CA 1
ATOM 1759 C C . ARG A 1 219 ? 23.501 -21.086 -24.484 1.00 46.12 219 ARG A C 1
ATOM 1761 O O . ARG A 1 219 ? 24.574 -21.212 -25.079 1.00 46.12 219 ARG A O 1
ATOM 1768 N N . PRO A 1 220 ? 22.376 -20.740 -25.132 1.00 50.66 220 PRO A N 1
ATOM 1769 C CA . PRO A 1 220 ? 22.452 -20.200 -26.480 1.00 50.66 220 PRO A CA 1
ATOM 1770 C C . PRO A 1 220 ? 23.319 -18.942 -26.387 1.00 50.66 220 PRO A C 1
ATOM 1772 O O . PRO A 1 220 ? 23.024 -18.079 -25.566 1.00 50.66 220 PRO A O 1
ATOM 1775 N N . MET A 1 221 ? 24.423 -18.895 -27.142 1.00 48.28 221 MET A N 1
ATOM 1776 C CA . MET A 1 221 ? 25.378 -17.779 -27.131 1.00 48.28 221 MET A CA 1
ATOM 1777 C C . MET A 1 221 ? 24.620 -16.453 -27.165 1.00 48.28 221 MET A C 1
ATOM 1779 O O . MET A 1 221 ? 23.915 -16.153 -28.134 1.00 48.28 221 MET A O 1
ATOM 1783 N N . ASP A 1 222 ? 24.738 -15.681 -26.084 1.00 52.75 222 ASP A N 1
ATOM 1784 C CA . ASP A 1 222 ? 24.108 -14.376 -25.992 1.00 52.75 222 ASP A CA 1
ATOM 1785 C C . ASP A 1 222 ? 24.710 -13.484 -27.084 1.00 52.75 222 ASP A C 1
ATOM 1787 O O . ASP A 1 222 ? 25.890 -13.580 -27.420 1.00 52.75 222 ASP A O 1
ATOM 1791 N N . LYS A 1 223 ? 23.914 -12.577 -27.661 1.00 54.44 223 LYS A N 1
ATOM 1792 C CA . LYS A 1 223 ? 24.369 -11.667 -28.736 1.00 54.44 223 LYS A CA 1
ATOM 1793 C C . LYS A 1 223 ? 25.597 -10.829 -28.344 1.00 54.44 223 LYS A C 1
ATOM 1795 O O . LYS A 1 223 ? 26.277 -10.303 -29.218 1.00 54.44 223 LYS A O 1
ATOM 1800 N N . LEU A 1 224 ? 25.889 -10.726 -27.048 1.00 49.78 224 LEU A N 1
ATOM 1801 C CA . LEU A 1 224 ? 27.080 -10.082 -26.504 1.00 49.78 224 LEU A CA 1
ATOM 1802 C C . LEU A 1 224 ? 28.356 -10.934 -26.681 1.00 49.78 224 LEU A C 1
ATOM 1804 O O . LEU A 1 224 ? 29.425 -10.375 -26.909 1.00 49.78 224 LEU A O 1
ATOM 1808 N N . ASP A 1 225 ? 28.241 -12.265 -26.674 1.00 48.09 225 ASP A N 1
ATOM 1809 C CA . ASP A 1 225 ? 29.356 -13.198 -26.900 1.00 48.09 225 ASP A CA 1
ATOM 1810 C C . ASP A 1 225 ? 29.758 -13.255 -28.381 1.00 48.09 225 ASP A C 1
ATOM 1812 O O . ASP A 1 225 ? 30.939 -13.381 -28.704 1.00 48.09 225 ASP A O 1
ATOM 1816 N N . VAL A 1 226 ? 28.793 -13.084 -29.293 1.00 53.06 226 VAL A N 1
ATOM 1817 C CA . VAL A 1 226 ? 29.046 -12.978 -30.744 1.00 53.06 226 VAL A CA 1
ATOM 1818 C C . VAL A 1 226 ? 29.771 -11.669 -31.074 1.00 53.06 226 VAL A C 1
ATOM 1820 O O . VAL A 1 226 ? 30.773 -11.674 -31.784 1.00 53.06 226 VAL A O 1
ATOM 1823 N N . VAL A 1 227 ? 29.322 -10.554 -30.489 1.00 53.00 227 VAL A N 1
ATOM 1824 C CA . VAL A 1 227 ? 29.935 -9.232 -30.700 1.00 53.00 227 VAL A CA 1
ATOM 1825 C C . VAL A 1 227 ? 31.338 -9.157 -30.087 1.00 53.00 227 VAL A C 1
ATOM 1827 O O . VAL A 1 227 ? 32.235 -8.573 -30.693 1.00 53.00 227 VAL A O 1
ATOM 1830 N N . ASN A 1 228 ? 31.577 -9.799 -28.940 1.00 51.81 228 ASN A N 1
ATOM 1831 C CA . ASN A 1 228 ? 32.917 -9.860 -28.354 1.00 51.81 228 ASN A CA 1
ATOM 1832 C C . ASN A 1 228 ? 33.891 -10.714 -29.179 1.00 51.81 228 ASN A C 1
ATOM 1834 O O . ASN A 1 228 ? 35.068 -10.365 -29.255 1.00 51.81 228 ASN A O 1
ATOM 1838 N N . ASN A 1 229 ? 33.429 -11.778 -29.842 1.00 48.69 229 ASN A N 1
ATOM 1839 C CA . ASN A 1 229 ? 34.285 -12.601 -30.704 1.00 48.69 229 ASN A CA 1
ATOM 1840 C C . ASN A 1 229 ? 34.716 -11.836 -31.973 1.00 48.69 229 ASN A C 1
ATOM 1842 O O . ASN A 1 229 ? 35.889 -11.862 -32.348 1.00 48.69 229 ASN A O 1
ATOM 1846 N N . ASP A 1 230 ? 33.816 -11.044 -32.562 1.00 54.34 230 ASP A N 1
ATOM 1847 C CA . ASP A 1 230 ? 34.142 -10.171 -33.701 1.00 54.34 230 ASP A CA 1
ATOM 1848 C C . ASP A 1 230 ? 35.071 -9.004 -33.309 1.00 54.34 230 ASP A C 1
ATOM 1850 O O . ASP A 1 230 ? 35.982 -8.644 -34.063 1.00 54.34 230 ASP A O 1
ATOM 1854 N N . ILE A 1 231 ? 34.911 -8.447 -32.101 1.00 55.06 231 ILE A N 1
ATOM 1855 C CA . ILE A 1 231 ? 35.791 -7.397 -31.560 1.00 55.06 231 ILE A CA 1
ATOM 1856 C C . ILE A 1 231 ? 37.194 -7.948 -31.256 1.00 55.06 231 ILE A C 1
ATOM 1858 O O . ILE A 1 231 ? 38.188 -7.299 -31.593 1.00 55.06 231 ILE A O 1
ATOM 1862 N N . ILE A 1 232 ? 37.299 -9.148 -30.673 1.00 54.16 232 ILE A N 1
ATOM 1863 C CA . ILE A 1 232 ? 38.584 -9.798 -30.369 1.00 54.16 232 ILE A CA 1
ATOM 1864 C C . ILE A 1 232 ? 39.309 -10.199 -31.660 1.00 54.16 232 ILE A C 1
ATOM 1866 O O . ILE A 1 232 ? 40.500 -9.911 -31.789 1.00 54.16 232 ILE A O 1
ATOM 1870 N N . ASN A 1 233 ? 38.610 -10.753 -32.656 1.00 51.38 233 ASN A N 1
ATOM 1871 C CA . ASN A 1 233 ? 39.218 -11.100 -33.947 1.00 51.38 233 ASN A CA 1
ATOM 1872 C C . ASN A 1 233 ? 39.660 -9.852 -34.736 1.00 51.38 233 ASN A C 1
ATOM 1874 O O . ASN A 1 233 ? 40.731 -9.854 -35.346 1.00 51.38 233 ASN A O 1
ATOM 1878 N N . SER A 1 234 ? 38.912 -8.743 -34.657 1.00 55.00 234 SER A N 1
ATOM 1879 C CA . SER A 1 234 ? 39.321 -7.464 -35.258 1.00 55.00 234 SER A CA 1
ATOM 1880 C C . SER A 1 234 ? 40.503 -6.799 -34.535 1.00 55.00 234 SER A C 1
ATOM 1882 O O . SER A 1 234 ? 41.244 -6.042 -35.170 1.00 55.00 234 SER A O 1
ATOM 1884 N N . LEU A 1 235 ? 40.680 -7.040 -33.232 1.00 49.19 235 LEU A N 1
ATOM 1885 C CA . LEU A 1 235 ? 41.826 -6.553 -32.457 1.00 49.19 235 LEU A CA 1
ATOM 1886 C C . LEU A 1 235 ? 43.066 -7.441 -32.644 1.00 49.19 235 LEU A C 1
ATOM 1888 O O . LEU A 1 235 ? 44.170 -6.904 -32.708 1.00 49.19 235 LEU A O 1
ATOM 1892 N N . TYR A 1 236 ? 42.903 -8.756 -32.822 1.00 46.16 236 TYR A N 1
ATOM 1893 C CA . TYR A 1 236 ? 44.011 -9.682 -33.094 1.00 46.16 236 TYR A CA 1
ATOM 1894 C C . TYR A 1 236 ? 44.702 -9.363 -34.431 1.00 46.16 236 TYR A C 1
ATOM 1896 O O . TYR A 1 236 ? 45.928 -9.323 -34.505 1.00 46.16 236 TYR A O 1
ATOM 1904 N N . ILE A 1 237 ? 43.928 -8.982 -35.456 1.00 48.59 237 ILE A N 1
ATOM 1905 C CA . ILE A 1 237 ? 44.468 -8.522 -36.749 1.00 48.59 237 ILE A CA 1
ATOM 1906 C C . ILE A 1 237 ? 45.275 -7.216 -36.610 1.00 48.59 237 ILE A C 1
ATOM 1908 O O . ILE A 1 237 ? 46.203 -6.985 -37.380 1.00 48.59 237 ILE A O 1
ATOM 1912 N N . LYS A 1 238 ? 44.993 -6.370 -35.608 1.00 48.62 238 LYS A N 1
ATOM 1913 C CA . LYS A 1 238 ? 45.753 -5.128 -35.366 1.00 48.62 238 LYS A CA 1
ATOM 1914 C C . LYS A 1 238 ? 47.100 -5.337 -34.666 1.00 48.62 238 LYS A C 1
ATOM 1916 O O . LYS A 1 238 ? 47.916 -4.421 -34.713 1.00 48.62 238 LYS A O 1
ATOM 1921 N N . VAL A 1 239 ? 47.350 -6.494 -34.047 1.00 45.84 239 VAL A N 1
ATOM 1922 C CA . VAL A 1 239 ? 48.614 -6.771 -33.332 1.00 45.84 239 VAL A CA 1
ATOM 1923 C C . VAL A 1 239 ? 49.635 -7.504 -34.214 1.00 45.84 239 VAL A C 1
ATOM 1925 O O . VAL A 1 239 ? 50.826 -7.393 -33.966 1.00 45.84 239 VAL A O 1
ATOM 1928 N N . SER A 1 240 ? 49.222 -8.179 -35.292 1.00 41.41 240 SER A N 1
ATOM 1929 C CA . SER A 1 240 ? 50.145 -8.912 -36.186 1.00 41.41 240 SER A CA 1
ATOM 1930 C C . SER A 1 240 ? 50.783 -8.079 -37.313 1.00 41.41 240 SER A C 1
ATOM 1932 O O . SER A 1 240 ? 51.513 -8.636 -38.128 1.00 41.41 240 SER A O 1
ATOM 1934 N N . TYR A 1 241 ? 50.509 -6.771 -37.384 1.00 41.09 241 TYR A N 1
ATOM 1935 C CA . TYR A 1 241 ? 51.024 -5.865 -38.429 1.00 41.09 241 TYR A CA 1
ATOM 1936 C C . TYR A 1 241 ? 51.902 -4.716 -37.895 1.00 41.09 241 TYR A C 1
ATOM 1938 O O . TYR A 1 241 ? 52.178 -3.766 -38.630 1.00 41.09 241 TYR A O 1
ATOM 1946 N N . PHE A 1 242 ? 52.359 -4.816 -36.646 1.00 44.03 242 PHE A N 1
ATOM 1947 C CA . PHE A 1 242 ? 53.431 -3.998 -36.072 1.00 44.03 242 PHE A CA 1
ATOM 1948 C C . PHE A 1 242 ? 54.563 -4.908 -35.603 1.00 44.03 242 PHE A C 1
ATOM 1950 O O . PHE A 1 242 ? 55.728 -4.467 -35.705 1.00 44.03 242 PHE A O 1
#

=== Feature glossary ===
A reading guide for the features in this record.

Start from the sequence.

  · Sequence gives the chain of amino acids in standard one-letter code (A=alanine, C=cysteine, …, Y=tyrosine), read N→C. It is the only feature that is directly encoded by the gene; all structural features are derived from the folded form of this sequence.

Fold it, and you get atomic coordinates and the backbone conformation that goes with them.

  · The mmCIF table is the protein's shape written out atom by atom. For each backbone N, Cα, C, and carbonyl O, it records an (x, y, z) coordinate triple in Å plus the residue type, chain letter, and residue number.

  · Backbone dihedral angles. Every residue except chain termini has a φ (preceding-C → N → Cα → C) and a ψ (N → Cα → C → next-N). They are reported in degrees following the IUPAC sign convention. Secondary structure is essentially a statement about which (φ, ψ) basin each residue occupies.

  · DSSP 8-state secondary structure assigns each residue one of H (α-helix), G (3₁₀-helix), I (π-helix), E (extended β-strand), B (isolated β-bridge), T (hydrogen-bonded turn), S (bend), or '-' (coil). The assignment is computed from backbone hydrogen-bond geometry via the Kabsch–Sander algorithm.

  · P-SEA three-state annotation labels each residue as helix, strand, or coil based purely on the geometry of the Cα trace. It serves as a fallback when the full backbone (and thus DSSP) is unavailable.

Summarize the fold with a handful of shape descriptors and a per-residue structural alphabet.

  · Radius of gyration (Rg) is the root-mean-square distance of Cα atoms from their centroid — a single number for overall size and compactness. A globular domain of N residues has Rg ≈ 2.2·N^0.38 Å; an extended or disordered chain has a much larger Rg. The Cα contact count is the number of residue pairs whose Cα atoms are within 8 Å and are more than four positions apart in sequence — a standard proxy for tertiary packing density. The bounding box is the smallest axis-aligned box enclosing all Cα atoms.

  · Foldseek's 3Di representation compresses backbone geometry into a per-residue letter drawn from a learned twenty-state alphabet. It captures the tertiary interaction pattern around each residue — which residues are packed against it in space, regardless of where they are in sequence.

  · Accessible surface area quantifies burial. A residue with SASA near zero is packed into the hydrophobic core; one with SASA >100 Å² sits on the surface. Computed here via the Shrake–Rupley numerical algorithm with a 1.4 Å probe.

Ask how reliable the model is.

  · For AlphaFold models, the B-factor field carries pLDDT — the model's own estimate of local accuracy on a 0–100 scale. Regions with pLDDT<50 should be treated as essentially unmodeled; they often correspond to intrinsically disordered segments.

  · For experimental (PDB) structures, the B-factor (temperature factor) quantifies the positional spread of each atom in the crystal — a combination of thermal vibration and static disorder — in units of Å². High B-factors mark flexible loops or poorly resolved regions; low B-factors mark the rigid, well-ordered core.

  · PAE(i, j) answers: if I align the predicted and true structures on residue i, how far off (in Å) do I expect residue j to be? A block-diagonal PAE matrix with low values on the blocks and high values off-diagonal is the signature of a multi-domain protein with confidently predicted domains but uncertain inter-domain orientation.

Place it in context: what it resembles, what it is annotated as, and how it looks.

  · Structural nearest neighbors (via Foldseek easy-search vs the PDB). Reported per hit: target PDB id, E-value, and alignment TM-score. A TM-score above ~0.5 is the conventional threshold for 'same fold'.

  · Functional annotations link the protein to curated databases. InterPro entries identify conserved domains and families by matching the sequence against member-database signatures (Pfam, PROSITE, CDD, …). Gene Ontology (GO) terms describe molecular function, biological process, and cellular component in a controlled vocabulary. CATH places the structure in a hierarchical fold classification (Class/Architecture/Topology/Homologous-superfamily). The organism is the source species.

  · Plot images: a contact map (which residues are close in 3D, as an N×N binary image), a Ramachandran scatter (backbone torsion angles, revealing secondary-structure composition at a glance), and — for AlphaFold structures — a PAE heatmap (pairwise prediction confidence).

  · Structure images are PyMOL renders from six orthogonal camera directions. Cartoon representation draws helices as coils and strands as arrows; sticks shows the backbone as bonds; surface shows the solvent-excluded envelope. Rainbow coloring maps sequence position to hue (blue→red, N→C); chain coloring assigns a distinct color per polypeptide.